Protein AF-A0A1S3IFL6-F1 (afdb_monomer)

Structure (mmCIF, N/CA/C/O backbone):
data_AF-A0A1S3IFL6-F1
#
_entry.id   AF-A0A1S3IFL6-F1
#
loop_
_atom_site.group_PDB
_atom_site.id
_atom_site.type_symbol
_atom_site.label_atom_id
_atom_site.label_alt_id
_atom_site.label_comp_id
_atom_site.label_asym_id
_atom_site.label_entity_id
_atom_site.label_seq_id
_atom_site.pdbx_PDB_ins_code
_atom_site.Cartn_x
_atom_site.Cartn_y
_atom_site.Cartn_z
_atom_site.occupancy
_atom_site.B_iso_or_equiv
_atom_site.auth_seq_id
_atom_site.auth_comp_id
_atom_site.auth_asym_id
_atom_site.auth_atom_id
_atom_site.pdbx_PDB_model_num
ATOM 1 N N . MET A 1 1 ? 32.161 5.482 -19.995 1.00 45.59 1 MET A N 1
ATOM 2 C CA . MET A 1 1 ? 30.765 5.058 -20.233 1.00 45.59 1 MET A CA 1
ATOM 3 C C . MET A 1 1 ? 30.842 3.622 -20.711 1.00 45.59 1 MET A C 1
ATOM 5 O O . MET A 1 1 ? 31.535 3.389 -21.694 1.00 45.59 1 MET A O 1
ATOM 9 N N . ALA A 1 2 ? 30.290 2.668 -19.962 1.00 47.28 2 ALA A N 1
ATOM 10 C CA . ALA A 1 2 ? 30.341 1.258 -20.344 1.00 47.28 2 ALA A CA 1
ATOM 11 C C . ALA A 1 2 ? 29.530 1.059 -21.634 1.00 47.28 2 ALA A C 1
ATOM 13 O O . ALA A 1 2 ? 28.379 1.483 -21.706 1.00 47.28 2 ALA A O 1
ATOM 14 N N . GLY A 1 3 ? 30.154 0.503 -22.671 1.00 61.81 3 GLY A N 1
ATOM 15 C CA . GLY A 1 3 ? 29.454 0.141 -23.901 1.00 61.81 3 GLY A CA 1
ATOM 16 C C . GLY A 1 3 ? 28.600 -1.104 -23.672 1.00 61.81 3 GLY A C 1
ATOM 17 O O . GLY A 1 3 ? 29.016 -2.007 -22.948 1.00 61.81 3 GLY A O 1
ATOM 18 N N . LEU A 1 4 ? 27.423 -1.156 -24.296 1.00 75.12 4 LEU A N 1
ATOM 19 C CA . LEU A 1 4 ? 26.568 -2.344 -24.286 1.00 75.12 4 LEU A CA 1
ATOM 20 C C . LEU A 1 4 ? 27.315 -3.534 -24.898 1.00 75.12 4 LEU A C 1
ATOM 22 O O . LEU A 1 4 ? 27.863 -3.430 -26.000 1.00 75.12 4 LEU A O 1
ATOM 26 N N . THR A 1 5 ? 27.325 -4.671 -24.206 1.00 80.69 5 THR A N 1
ATOM 27 C CA . THR A 1 5 ? 27.924 -5.903 -24.730 1.00 80.69 5 THR A CA 1
ATOM 28 C C . THR A 1 5 ? 26.996 -6.568 -25.744 1.00 80.69 5 THR A C 1
ATOM 30 O O . THR A 1 5 ? 25.782 -6.353 -25.757 1.00 80.69 5 THR A O 1
ATOM 33 N N . THR A 1 6 ? 27.552 -7.408 -26.616 1.00 79.06 6 THR A N 1
ATOM 34 C CA . THR A 1 6 ? 26.768 -8.093 -27.657 1.00 79.06 6 THR A CA 1
ATOM 35 C C . THR A 1 6 ? 25.664 -8.979 -27.087 1.00 79.06 6 THR A C 1
ATOM 37 O O . THR A 1 6 ? 24.635 -9.162 -27.733 1.00 79.06 6 THR A O 1
ATOM 40 N N . ASP A 1 7 ? 25.859 -9.513 -25.882 1.00 78.38 7 ASP A N 1
ATOM 41 C CA . ASP A 1 7 ? 24.886 -10.386 -25.224 1.00 78.38 7 ASP A CA 1
ATOM 42 C C . ASP A 1 7 ? 23.734 -9.580 -24.612 1.00 78.38 7 ASP A C 1
ATOM 44 O O . ASP A 1 7 ? 22.576 -9.983 -24.719 1.00 78.38 7 ASP A O 1
ATOM 48 N N . GLN A 1 8 ? 24.025 -8.385 -24.087 1.00 81.12 8 GLN A N 1
ATOM 49 C CA . GLN A 1 8 ? 23.010 -7.444 -23.605 1.00 81.12 8 GLN A CA 1
ATOM 50 C C . GLN A 1 8 ? 22.096 -6.971 -24.741 1.00 81.12 8 GLN A C 1
ATOM 52 O O . GLN A 1 8 ? 20.874 -6.998 -24.613 1.00 81.12 8 GLN A O 1
ATOM 57 N N . VAL A 1 9 ? 22.668 -6.614 -25.897 1.00 79.38 9 VAL A N 1
ATOM 58 C CA . VAL A 1 9 ? 21.889 -6.179 -27.071 1.00 79.38 9 VAL A CA 1
ATOM 59 C C . VAL A 1 9 ? 20.980 -7.299 -27.595 1.00 79.38 9 VAL A C 1
ATOM 61 O O . VAL A 1 9 ? 19.837 -7.042 -27.972 1.00 79.38 9 VAL A O 1
ATOM 64 N N . LYS A 1 10 ? 21.438 -8.557 -27.563 1.00 80.75 10 LYS A N 1
ATOM 65 C CA . LYS A 1 10 ? 20.611 -9.721 -27.927 1.00 80.75 10 LYS A CA 1
ATOM 66 C C . LYS A 1 10 ? 19.483 -9.980 -26.928 1.00 80.75 10 LYS A C 1
ATOM 68 O O . LYS A 1 10 ? 18.379 -10.334 -27.346 1.00 80.75 10 LYS A O 1
ATOM 73 N N . ALA A 1 11 ? 19.737 -9.798 -25.633 1.00 78.88 11 ALA A N 1
ATOM 74 C CA . ALA A 1 11 ? 18.713 -9.921 -24.597 1.00 78.88 11 ALA A CA 1
ATOM 75 C C . ALA A 1 11 ? 17.610 -8.861 -24.775 1.00 78.88 11 ALA A C 1
ATOM 77 O O . ALA A 1 11 ? 16.423 -9.190 -24.745 1.00 78.88 11 ALA A O 1
ATOM 78 N N . ILE A 1 12 ? 17.993 -7.616 -25.077 1.00 80.81 12 ILE A N 1
ATOM 79 C CA . ILE A 1 12 ? 17.059 -6.522 -25.389 1.00 80.81 12 ILE A CA 1
ATOM 80 C C . ILE A 1 12 ? 16.234 -6.854 -26.640 1.00 80.81 12 ILE A C 1
ATOM 82 O O . ILE A 1 12 ? 15.011 -6.731 -26.618 1.00 80.81 12 ILE A O 1
ATOM 86 N N . ALA A 1 13 ? 16.878 -7.344 -27.705 1.00 78.94 13 ALA A N 1
ATOM 87 C CA . ALA A 1 13 ? 16.209 -7.723 -28.951 1.00 78.94 13 ALA A CA 1
ATOM 88 C C . ALA A 1 13 ? 15.200 -8.875 -28.785 1.00 78.94 13 ALA A C 1
ATOM 90 O O . ALA A 1 13 ? 14.193 -8.936 -29.486 1.00 78.94 13 ALA A O 1
ATOM 91 N N . SER A 1 14 ? 15.470 -9.791 -27.851 1.00 79.69 14 SER A N 1
ATOM 92 C CA . SER A 1 14 ? 14.625 -10.962 -27.578 1.00 79.69 14 SER A CA 1
ATOM 93 C C . SER A 1 14 ? 13.453 -10.653 -26.638 1.00 79.69 14 SER A C 1
ATOM 95 O O . SER A 1 14 ? 12.534 -11.464 -26.498 1.00 79.69 14 SER A O 1
ATOM 97 N N . THR A 1 15 ? 13.471 -9.492 -25.981 1.00 81.19 15 THR A N 1
ATOM 98 C CA . THR A 1 15 ? 12.448 -9.097 -25.011 1.00 81.19 15 THR A CA 1
ATOM 99 C C . THR A 1 15 ? 11.184 -8.636 -25.735 1.00 81.19 15 THR A C 1
ATOM 101 O O . THR A 1 15 ? 11.199 -7.692 -26.522 1.00 81.19 15 THR A O 1
ATOM 104 N N . LYS A 1 16 ? 10.049 -9.290 -25.460 1.00 71.44 16 LYS A N 1
ATOM 105 C CA . LYS A 1 16 ? 8.757 -8.918 -26.051 1.00 71.44 16 LYS A CA 1
ATOM 106 C C . LYS A 1 16 ? 8.171 -7.705 -25.329 1.00 71.44 16 LYS A C 1
ATOM 108 O O . LYS A 1 16 ? 7.714 -7.813 -24.197 1.00 71.44 16 LYS A O 1
ATOM 113 N N . GLY A 1 17 ? 8.118 -6.577 -26.033 1.00 73.19 17 GLY A N 1
ATOM 114 C CA . GLY A 1 17 ? 7.402 -5.373 -25.611 1.00 73.19 17 GLY A CA 1
ATOM 115 C C . GLY A 1 17 ? 8.319 -4.223 -25.195 1.00 73.19 17 GLY A C 1
ATOM 116 O O . GLY A 1 17 ? 9.255 -4.394 -24.417 1.00 73.19 17 GLY A O 1
ATOM 117 N N . ARG A 1 18 ? 7.994 -3.017 -25.683 1.00 78.62 18 ARG A N 1
ATOM 118 C CA . ARG A 1 18 ? 8.795 -1.794 -25.495 1.00 78.62 18 ARG A CA 1
ATOM 119 C C . ARG A 1 18 ? 9.020 -1.444 -24.019 1.00 78.62 18 ARG A C 1
ATOM 121 O O . ARG A 1 18 ? 10.120 -1.061 -23.654 1.00 78.62 18 ARG A O 1
ATOM 128 N N . ARG A 1 19 ? 8.013 -1.613 -23.151 1.00 78.06 19 ARG A N 1
ATOM 129 C CA . ARG A 1 19 ? 8.146 -1.310 -21.710 1.00 78.06 19 ARG A 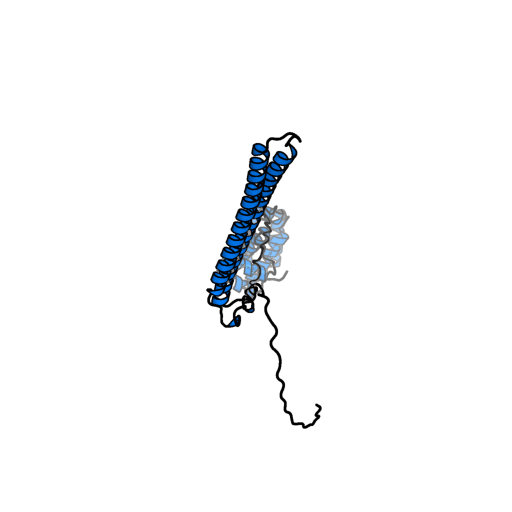CA 1
ATOM 130 C C . ARG A 1 19 ? 9.124 -2.243 -20.999 1.00 78.06 19 ARG A C 1
ATOM 132 O O . ARG A 1 19 ? 9.992 -1.770 -20.280 1.00 78.06 19 ARG A O 1
ATOM 139 N N . SER A 1 20 ? 9.025 -3.546 -21.242 1.00 77.50 20 SER A N 1
ATOM 140 C CA . SER A 1 20 ? 9.938 -4.530 -20.653 1.00 77.50 20 SER A CA 1
ATOM 141 C C . SER A 1 20 ? 11.363 -4.366 -21.184 1.00 77.50 20 SER A C 1
ATOM 143 O O . SER A 1 20 ? 12.315 -4.470 -20.419 1.00 77.50 20 SER A O 1
ATOM 145 N N . ALA A 1 21 ? 11.514 -4.020 -22.467 1.00 79.94 21 ALA A N 1
ATOM 146 C CA . ALA A 1 21 ? 12.818 -3.737 -23.056 1.00 79.94 21 ALA A CA 1
ATOM 147 C C . ALA A 1 21 ? 13.501 -2.502 -22.440 1.00 79.94 21 ALA A C 1
ATOM 149 O O . ALA A 1 21 ? 14.721 -2.507 -22.306 1.00 79.94 21 ALA A O 1
ATOM 150 N N . ARG A 1 22 ? 12.744 -1.479 -22.004 1.00 80.69 22 ARG A N 1
ATOM 151 C CA . ARG A 1 22 ? 13.302 -0.325 -21.268 1.00 80.69 22 ARG A CA 1
ATOM 152 C C . ARG A 1 22 ? 13.925 -0.734 -19.939 1.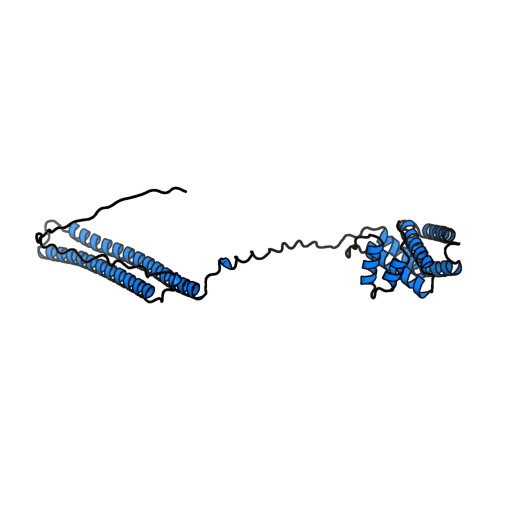00 80.69 22 ARG A C 1
ATOM 154 O O . ARG A 1 22 ? 15.007 -0.251 -19.636 1.00 80.69 22 ARG A O 1
ATOM 161 N N . GLY A 1 23 ? 13.267 -1.614 -19.179 1.00 78.69 23 GLY A N 1
ATOM 162 C CA . GLY A 1 23 ? 13.799 -2.124 -17.910 1.00 78.69 23 GLY A CA 1
ATOM 163 C C . GLY A 1 23 ? 15.123 -2.856 -18.113 1.00 78.69 23 GLY A C 1
ATOM 164 O O . GLY A 1 23 ? 16.128 -2.488 -17.521 1.00 78.69 23 GLY A O 1
ATOM 165 N N . VAL A 1 24 ? 15.160 -3.785 -19.074 1.00 80.69 24 VAL A N 1
ATOM 166 C CA . VAL A 1 24 ? 16.390 -4.514 -19.428 1.00 80.69 24 VAL A CA 1
ATOM 167 C C . VAL A 1 24 ? 17.494 -3.563 -19.909 1.00 80.69 24 VAL A C 1
ATOM 169 O O . VAL A 1 24 ? 18.662 -3.747 -19.571 1.00 80.69 24 VAL A O 1
ATOM 172 N N . LEU A 1 25 ? 17.150 -2.532 -20.687 1.00 81.75 25 LEU A N 1
ATOM 173 C CA . LEU A 1 25 ? 18.112 -1.545 -21.183 1.00 81.75 25 LEU A CA 1
ATOM 174 C C . LEU A 1 25 ? 18.644 -0.639 -20.059 1.00 81.75 25 LEU A C 1
ATOM 176 O O . LEU A 1 25 ? 19.835 -0.333 -20.051 1.00 81.75 25 LEU A O 1
ATOM 180 N N . ALA A 1 26 ? 17.799 -0.264 -19.096 1.00 82.56 26 ALA A N 1
ATOM 181 C CA . ALA A 1 26 ? 18.197 0.479 -17.903 1.00 82.56 26 ALA A CA 1
ATOM 182 C C . ALA A 1 26 ? 19.138 -0.348 -17.012 1.00 82.56 26 ALA A C 1
ATOM 184 O O . ALA A 1 26 ? 20.201 0.147 -16.637 1.00 82.56 26 ALA A O 1
ATOM 185 N N . ASP A 1 27 ? 18.829 -1.629 -16.790 1.00 81.75 27 ASP A N 1
ATOM 186 C CA . ASP A 1 27 ? 19.685 -2.554 -16.037 1.00 81.75 27 ASP A CA 1
ATOM 187 C C . ASP A 1 27 ? 21.062 -2.712 -16.704 1.00 81.75 27 ASP A C 1
ATOM 189 O O . ASP A 1 27 ? 22.103 -2.649 -16.046 1.00 81.75 27 ASP A O 1
ATOM 193 N N . CYS A 1 28 ? 21.090 -2.843 -18.036 1.00 78.69 28 CYS A N 1
ATOM 194 C CA . CYS A 1 28 ? 22.335 -2.960 -18.801 1.00 78.69 28 CYS A CA 1
ATOM 195 C C . CYS A 1 28 ? 23.202 -1.693 -18.743 1.00 78.69 28 CYS A C 1
ATOM 197 O O . CYS A 1 28 ? 24.427 -1.791 -18.812 1.00 78.69 28 CYS A O 1
ATOM 199 N N . LEU A 1 29 ? 22.581 -0.517 -18.620 1.00 77.56 29 LEU A N 1
ATOM 200 C CA . LEU A 1 29 ? 23.262 0.775 -18.496 1.00 77.56 29 LEU A CA 1
ATOM 201 C C . LEU A 1 29 ? 23.543 1.172 -17.036 1.00 77.56 29 LEU A C 1
ATOM 203 O O . LEU A 1 29 ? 24.154 2.217 -16.807 1.00 77.56 29 LEU A O 1
ATOM 207 N N . SER A 1 30 ? 23.136 0.342 -16.065 1.00 77.00 30 SER A N 1
ATOM 208 C CA . SER A 1 30 ? 23.195 0.639 -14.625 1.00 77.00 30 SER A CA 1
ATOM 209 C C . SER A 1 30 ? 22.466 1.938 -14.261 1.00 77.00 30 SER A C 1
ATOM 211 O O . SER A 1 30 ? 22.959 2.751 -13.481 1.00 77.00 30 SER A O 1
ATOM 213 N N . TRP A 1 31 ? 21.309 2.164 -14.880 1.00 78.94 31 TRP A N 1
ATOM 214 C CA . TRP A 1 31 ? 20.450 3.313 -14.625 1.00 78.94 31 TRP A CA 1
ATOM 215 C C . TRP A 1 31 ? 19.290 2.904 -13.717 1.00 78.94 31 TRP A C 1
ATOM 217 O O . TRP A 1 31 ? 18.595 1.936 -14.006 1.00 78.94 31 TRP A O 1
ATOM 227 N N . GLU A 1 32 ? 19.040 3.667 -12.653 1.00 72.44 32 GLU A N 1
ATOM 228 C CA . GLU A 1 32 ? 17.835 3.495 -11.835 1.00 72.44 32 GLU A CA 1
ATOM 229 C C . GLU A 1 32 ? 16.623 3.953 -12.646 1.00 72.44 32 GLU A C 1
ATOM 231 O O . GLU A 1 32 ? 16.502 5.138 -12.960 1.00 72.44 32 GLU A O 1
ATOM 236 N N . LEU A 1 33 ? 15.759 3.019 -13.053 1.00 72.44 33 LEU A N 1
ATOM 237 C CA . LEU A 1 33 ? 14.582 3.342 -13.852 1.00 72.44 33 LEU A CA 1
ATOM 238 C C . LEU A 1 33 ? 13.568 4.105 -12.997 1.00 72.44 33 LEU A C 1
ATOM 240 O O . LEU A 1 33 ? 12.844 3.515 -12.199 1.00 72.44 33 LEU A O 1
ATOM 244 N N . ASN A 1 34 ? 13.477 5.411 -13.221 1.00 71.06 34 ASN A N 1
ATOM 245 C CA . ASN A 1 34 ? 12.419 6.231 -12.657 1.00 71.06 34 ASN A CA 1
ATOM 246 C C . ASN A 1 34 ? 11.317 6.392 -13.707 1.00 71.06 34 ASN A C 1
ATOM 248 O O . ASN A 1 34 ? 11.499 7.111 -14.688 1.00 71.06 34 ASN A O 1
ATOM 252 N N . GLU A 1 35 ? 10.160 5.750 -13.509 1.00 70.25 35 GLU A N 1
ATOM 253 C CA . GLU A 1 35 ? 9.014 5.916 -14.424 1.00 70.25 35 GLU A CA 1
ATOM 254 C C . GLU A 1 35 ? 8.510 7.373 -14.484 1.00 70.25 35 GLU A C 1
ATOM 256 O O . GLU A 1 35 ? 7.909 7.794 -15.472 1.00 70.25 35 GLU A O 1
ATOM 261 N N . ASP A 1 36 ? 8.823 8.166 -13.460 1.00 68.19 36 ASP A N 1
ATOM 262 C CA . ASP A 1 36 ? 8.505 9.591 -13.394 1.00 68.19 36 ASP A CA 1
ATOM 263 C C . ASP A 1 36 ? 9.510 10.474 -14.155 1.00 68.19 36 ASP A C 1
ATOM 265 O O . ASP A 1 36 ? 9.212 11.631 -14.470 1.00 68.19 36 ASP A O 1
ATOM 269 N N . ASP A 1 37 ? 10.711 9.965 -14.460 1.00 78.94 37 ASP A N 1
ATOM 270 C CA . ASP A 1 37 ? 11.707 10.713 -15.223 1.00 78.94 37 ASP A CA 1
ATOM 271 C C . ASP A 1 37 ? 11.491 10.530 -16.728 1.00 78.94 37 ASP A C 1
ATOM 273 O O . ASP A 1 37 ? 12.078 9.688 -17.414 1.00 78.94 37 ASP A O 1
ATOM 277 N N . VAL A 1 38 ? 10.640 11.398 -17.269 1.00 79.75 38 VAL A N 1
ATOM 278 C CA . VAL A 1 38 ? 10.315 11.436 -18.697 1.00 79.75 38 VAL A CA 1
ATOM 279 C C . VAL A 1 38 ? 11.563 11.640 -19.568 1.00 79.75 38 VAL A C 1
ATOM 281 O O . VAL A 1 38 ? 11.595 11.133 -20.691 1.00 79.75 38 VAL A O 1
ATOM 284 N N . LYS A 1 39 ? 12.608 12.336 -19.084 1.00 83.81 39 LYS A N 1
ATOM 285 C CA . LYS A 1 39 ? 13.851 12.510 -19.856 1.00 83.81 39 LYS A CA 1
ATOM 286 C C . LYS A 1 39 ? 14.547 11.169 -20.027 1.00 83.81 39 LYS A C 1
ATOM 288 O O . LYS A 1 39 ? 14.914 10.811 -21.145 1.00 83.81 39 LYS A O 1
ATOM 293 N N . GLN A 1 40 ? 14.678 10.427 -18.933 1.00 83.69 40 GLN A N 1
ATOM 294 C CA . GLN A 1 40 ? 15.286 9.105 -18.925 1.00 83.69 40 GLN A CA 1
ATOM 295 C C . GLN A 1 40 ? 14.504 8.131 -19.815 1.00 83.69 40 GLN A C 1
ATOM 297 O O . GLN A 1 40 ? 15.100 7.441 -20.638 1.00 83.69 40 GLN A O 1
ATOM 302 N N . ILE A 1 41 ? 13.168 8.141 -19.744 1.00 85.88 41 ILE A N 1
ATOM 303 C CA . ILE A 1 41 ? 12.317 7.304 -20.604 1.00 85.88 41 ILE A CA 1
ATOM 304 C C . ILE A 1 41 ? 12.539 7.612 -22.088 1.00 85.88 41 ILE A C 1
ATOM 306 O O . ILE A 1 41 ? 12.692 6.687 -22.884 1.00 85.88 41 ILE A O 1
ATOM 310 N N . ILE A 1 42 ? 12.591 8.892 -22.468 1.00 88.00 42 ILE A N 1
ATOM 311 C CA . ILE A 1 42 ? 12.796 9.298 -23.866 1.00 88.00 42 ILE A CA 1
ATOM 312 C C . ILE A 1 42 ? 14.191 8.893 -24.363 1.00 88.00 42 ILE A C 1
ATOM 314 O O . ILE A 1 42 ? 14.326 8.479 -25.514 1.00 88.00 42 ILE A O 1
ATOM 318 N N . GLN A 1 43 ? 15.224 8.959 -23.515 1.00 87.88 43 GLN A N 1
ATOM 319 C CA . GLN A 1 43 ? 16.557 8.448 -23.865 1.00 87.88 43 GLN A CA 1
ATOM 320 C C . GLN A 1 43 ? 16.527 6.939 -24.098 1.00 87.88 43 GLN A C 1
ATOM 322 O O . GLN A 1 43 ? 17.036 6.471 -25.112 1.00 87.88 43 GLN A O 1
ATOM 327 N N . LEU A 1 44 ? 15.901 6.182 -23.194 1.00 88.25 44 LEU A N 1
ATOM 328 C CA . LEU A 1 44 ? 15.782 4.729 -23.320 1.00 88.25 44 LEU A CA 1
ATOM 329 C C . LEU A 1 44 ? 14.996 4.329 -24.579 1.00 88.25 44 LEU A C 1
ATOM 331 O O . LEU A 1 44 ? 15.396 3.392 -25.266 1.00 88.25 44 LEU A O 1
ATOM 335 N N . ASP A 1 45 ? 13.927 5.056 -24.917 1.00 88.62 45 ASP A N 1
ATOM 336 C CA . ASP A 1 45 ? 13.157 4.844 -26.150 1.00 88.62 45 ASP A CA 1
ATOM 337 C C . ASP A 1 45 ? 13.986 5.113 -27.403 1.00 88.62 45 ASP A C 1
ATOM 339 O O . ASP A 1 45 ? 14.008 4.291 -28.317 1.00 88.62 45 ASP A O 1
ATOM 343 N N . TYR A 1 46 ? 14.718 6.226 -27.426 1.00 89.38 46 TYR A N 1
ATOM 344 C CA . TYR A 1 46 ? 15.603 6.562 -28.535 1.00 89.38 46 TYR A CA 1
ATOM 345 C C . TYR A 1 46 ? 16.679 5.485 -28.757 1.00 89.38 46 TYR A C 1
ATOM 347 O O . TYR A 1 46 ? 16.941 5.081 -29.895 1.00 89.38 46 TYR A O 1
ATOM 355 N N . LEU A 1 47 ? 17.281 4.977 -27.677 1.00 88.62 47 LEU A N 1
ATOM 356 C CA . LEU A 1 47 ? 18.278 3.907 -27.751 1.00 88.62 47 LEU A CA 1
ATOM 357 C C . LEU A 1 47 ? 17.659 2.580 -28.197 1.00 88.62 47 LEU A C 1
ATOM 359 O O . LEU A 1 47 ? 18.240 1.893 -29.035 1.00 88.62 47 LEU A O 1
ATOM 363 N N . TYR A 1 48 ? 16.474 2.237 -27.693 1.00 89.75 48 TYR A N 1
ATOM 364 C CA . TYR A 1 48 ? 15.744 1.045 -28.114 1.00 89.75 48 TYR A CA 1
ATOM 365 C C . TYR A 1 48 ? 15.395 1.087 -29.607 1.00 89.75 48 TYR A C 1
ATOM 367 O O . TYR A 1 48 ? 15.672 0.127 -30.325 1.00 89.75 48 TYR A O 1
ATOM 375 N N . ASP A 1 49 ? 14.849 2.203 -30.097 1.00 90.38 49 ASP A N 1
ATOM 376 C CA . ASP A 1 49 ? 14.499 2.355 -31.511 1.00 90.38 49 ASP A CA 1
ATOM 377 C C . ASP A 1 49 ? 15.766 2.320 -32.393 1.00 90.38 49 ASP A C 1
ATOM 379 O O . ASP A 1 49 ? 15.760 1.731 -33.471 1.00 90.38 49 ASP A O 1
ATOM 383 N N . THR A 1 50 ? 16.893 2.849 -31.903 1.00 89.88 50 THR A N 1
ATOM 384 C CA . THR A 1 50 ? 18.199 2.749 -32.580 1.00 89.88 50 THR A CA 1
ATOM 385 C C . THR A 1 50 ? 18.716 1.305 -32.656 1.00 89.88 50 THR A C 1
ATOM 387 O O . THR A 1 50 ? 19.235 0.890 -33.696 1.00 89.88 50 THR A O 1
ATOM 390 N N . ILE A 1 51 ? 18.557 0.515 -31.587 1.00 89.25 51 ILE A N 1
ATOM 391 C CA . ILE A 1 51 ? 18.894 -0.919 -31.573 1.00 89.25 51 ILE A CA 1
ATOM 392 C C . ILE A 1 51 ? 18.027 -1.672 -32.579 1.00 89.25 51 ILE A C 1
ATOM 394 O O . ILE A 1 51 ? 18.553 -2.422 -33.403 1.00 89.25 51 ILE A O 1
ATOM 398 N N . MET A 1 52 ? 16.711 -1.456 -32.533 1.00 89.44 52 MET A N 1
ATOM 399 C CA . MET A 1 52 ? 15.764 -2.135 -33.416 1.00 89.44 52 MET A CA 1
ATOM 400 C C . MET A 1 52 ? 16.017 -1.784 -34.879 1.00 89.44 52 MET A C 1
ATOM 402 O O . MET A 1 52 ? 16.110 -2.688 -35.706 1.00 89.44 52 MET A O 1
ATOM 406 N N . PHE A 1 53 ? 16.270 -0.511 -35.188 1.00 92.06 53 PHE A N 1
ATOM 407 C CA . PHE A 1 53 ? 16.662 -0.083 -36.528 1.00 92.06 53 PHE A CA 1
ATOM 408 C C . PHE A 1 53 ? 17.914 -0.817 -37.031 1.00 92.06 53 PHE A C 1
ATOM 410 O O . PHE A 1 53 ? 17.929 -1.339 -38.148 1.00 92.06 53 PHE A O 1
ATOM 417 N N . ALA A 1 54 ? 18.970 -0.890 -36.216 1.00 89.12 54 ALA A N 1
ATOM 418 C CA . ALA A 1 54 ? 20.213 -1.543 -36.616 1.00 89.12 54 ALA A CA 1
ATOM 419 C C . ALA A 1 54 ? 20.018 -3.053 -36.865 1.00 89.12 54 ALA A C 1
ATOM 421 O O . ALA A 1 54 ? 20.611 -3.610 -37.793 1.00 89.12 54 ALA A O 1
ATOM 422 N N . ILE A 1 55 ? 19.152 -3.707 -36.084 1.00 89.06 55 ILE A N 1
ATOM 423 C CA . ILE A 1 55 ? 18.789 -5.119 -36.269 1.00 89.06 55 ILE A CA 1
ATOM 424 C C . ILE A 1 55 ? 17.963 -5.308 -37.549 1.00 89.06 55 ILE A C 1
ATOM 426 O O . ILE A 1 55 ? 18.290 -6.175 -38.358 1.00 89.06 55 ILE A O 1
ATOM 430 N N . GLU A 1 56 ? 16.945 -4.477 -37.780 1.00 89.25 56 GLU A N 1
ATOM 431 C CA . GLU A 1 56 ? 16.082 -4.535 -38.970 1.00 89.25 56 GLU A CA 1
ATOM 432 C C . GLU A 1 56 ? 16.856 -4.310 -40.275 1.00 89.25 56 GLU A C 1
ATOM 434 O O . GLU A 1 56 ? 16.550 -4.915 -41.303 1.00 89.25 56 GLU A O 1
ATOM 439 N N . LYS A 1 57 ? 17.887 -3.459 -40.247 1.00 89.12 57 LYS A N 1
ATOM 440 C CA . LYS A 1 57 ? 18.773 -3.221 -41.396 1.00 89.12 57 LYS A CA 1
ATOM 441 C C . LYS A 1 57 ? 19.887 -4.263 -41.543 1.00 89.12 57 LYS A C 1
ATOM 443 O O . LYS A 1 57 ? 20.664 -4.173 -42.493 1.00 89.12 57 LYS A O 1
ATOM 448 N N . GLY A 1 58 ? 19.956 -5.253 -40.652 1.00 87.44 58 GLY A N 1
ATOM 449 C CA . GLY A 1 58 ? 20.877 -6.386 -40.747 1.00 87.44 58 GLY A CA 1
ATOM 450 C C . GLY A 1 58 ? 22.317 -6.066 -40.344 1.00 87.44 58 GLY A C 1
ATOM 451 O O . GLY A 1 58 ? 23.255 -6.615 -40.923 1.00 87.44 58 GLY A O 1
ATOM 452 N N . PHE A 1 59 ? 22.527 -5.159 -39.387 1.00 88.69 59 PHE A N 1
ATOM 453 C CA . PHE A 1 59 ? 23.873 -4.827 -38.920 1.00 88.69 59 PHE A CA 1
ATOM 454 C C . PHE A 1 59 ? 24.440 -5.987 -38.089 1.00 88.69 59 PHE A C 1
ATOM 456 O O . PHE A 1 59 ? 23.719 -6.673 -37.365 1.00 88.69 59 PHE A O 1
ATOM 463 N N . ALA A 1 60 ? 25.756 -6.206 -38.158 1.00 88.81 60 ALA A N 1
ATOM 464 C CA . ALA A 1 60 ? 26.408 -7.193 -37.299 1.00 88.81 60 ALA A CA 1
ATOM 465 C C . ALA A 1 60 ? 26.292 -6.776 -35.822 1.00 88.81 60 ALA A C 1
ATOM 467 O O . ALA A 1 60 ? 26.415 -5.594 -35.514 1.00 88.81 60 ALA A O 1
ATOM 468 N N . TRP A 1 61 ? 26.138 -7.727 -34.894 1.00 86.50 61 TRP A N 1
ATOM 469 C CA . TRP A 1 61 ? 25.951 -7.432 -33.461 1.00 86.50 61 TRP A CA 1
ATOM 470 C C . TRP A 1 61 ? 27.032 -6.515 -32.868 1.00 86.50 61 TRP A C 1
ATOM 472 O O . TRP A 1 61 ? 26.720 -5.625 -32.084 1.00 86.50 61 TRP A O 1
ATOM 482 N N . SER A 1 62 ? 28.290 -6.671 -33.292 1.00 86.25 62 SER A N 1
ATOM 483 C CA . SER A 1 62 ? 29.393 -5.784 -32.897 1.00 86.25 62 SER A CA 1
ATOM 484 C C . SER A 1 62 ? 29.213 -4.347 -33.398 1.00 86.25 62 SER A C 1
ATOM 486 O O . SER A 1 62 ? 29.554 -3.398 -32.698 1.00 86.25 62 SER A O 1
ATOM 488 N N . GLN A 1 63 ? 28.641 -4.172 -34.591 1.00 85.81 63 GLN A N 1
ATOM 489 C CA . GLN A 1 63 ? 28.320 -2.862 -35.153 1.00 85.81 63 GLN A CA 1
ATOM 490 C C . GLN A 1 63 ? 27.087 -2.247 -34.491 1.00 85.81 63 GLN A C 1
ATOM 492 O O . GLN A 1 63 ? 27.068 -1.035 -34.317 1.00 85.81 63 GLN A O 1
ATOM 497 N N . VAL A 1 64 ? 26.101 -3.047 -34.069 1.00 88.56 64 VAL A N 1
ATOM 498 C CA . VAL A 1 64 ? 24.945 -2.546 -33.304 1.00 88.56 64 VAL A CA 1
ATOM 499 C C . VAL A 1 64 ? 25.418 -1.886 -32.008 1.00 88.56 64 VAL A C 1
ATOM 501 O O . VAL A 1 64 ? 25.057 -0.743 -31.751 1.00 88.56 64 VAL A O 1
ATOM 504 N N . CYS A 1 65 ? 26.305 -2.533 -31.242 1.00 86.56 65 CYS A N 1
ATOM 505 C CA . CYS A 1 65 ? 26.894 -1.941 -30.034 1.00 86.56 65 CYS A CA 1
ATOM 506 C C . CYS A 1 65 ? 27.564 -0.584 -30.314 1.00 86.56 65 CYS A C 1
ATOM 508 O O . CYS A 1 65 ? 27.364 0.376 -29.571 1.00 86.56 65 CYS A O 1
ATOM 510 N N . LEU A 1 66 ? 28.319 -0.488 -31.416 1.00 87.56 66 LEU A N 1
ATOM 511 C CA . LEU A 1 66 ? 28.994 0.748 -31.822 1.00 87.56 66 LEU A CA 1
ATOM 512 C C . LEU A 1 66 ? 28.012 1.845 -32.248 1.00 87.56 66 LEU A C 1
ATOM 514 O O . LEU A 1 66 ? 28.236 3.008 -31.931 1.00 87.56 66 LEU A O 1
ATOM 518 N N . VAL A 1 67 ? 26.927 1.492 -32.942 1.00 88.81 67 VAL A N 1
ATOM 519 C CA . VAL A 1 67 ? 25.873 2.439 -33.335 1.00 88.81 67 VAL A CA 1
ATOM 520 C C . VAL A 1 67 ? 25.140 2.970 -32.109 1.00 88.81 67 VAL A C 1
ATOM 522 O O . VAL A 1 67 ? 24.889 4.169 -32.020 1.00 88.81 67 VAL A O 1
ATOM 525 N N . VAL A 1 68 ? 24.854 2.116 -31.126 1.00 88.69 68 VAL A N 1
ATOM 526 C CA . VAL A 1 68 ? 24.226 2.557 -29.877 1.00 88.69 68 VAL A CA 1
ATOM 527 C C . VAL A 1 68 ? 25.160 3.475 -29.098 1.00 88.69 68 VAL A C 1
ATOM 529 O O . VAL A 1 68 ? 24.739 4.548 -28.673 1.00 88.69 68 VAL A O 1
ATOM 532 N N . GLN A 1 69 ? 26.442 3.126 -28.983 1.00 88.44 69 GLN A N 1
ATOM 533 C CA . GLN A 1 69 ? 27.429 3.995 -28.346 1.00 88.44 69 GLN A CA 1
ATOM 534 C C . GLN A 1 69 ? 27.536 5.353 -29.058 1.00 88.44 69 GLN A C 1
ATOM 536 O O . GLN A 1 69 ? 27.483 6.397 -28.408 1.00 88.44 69 GLN A O 1
ATOM 541 N N . LEU A 1 70 ? 27.612 5.347 -30.391 1.00 89.69 70 LEU A N 1
ATOM 542 C CA . LEU A 1 70 ? 27.585 6.555 -31.212 1.00 89.69 70 LEU A CA 1
ATOM 543 C C . LEU A 1 70 ? 26.322 7.384 -30.935 1.00 89.69 70 LEU A C 1
ATOM 545 O O . LEU A 1 70 ? 26.412 8.595 -30.760 1.00 89.69 70 LEU A O 1
ATOM 549 N N . SER A 1 71 ? 25.155 6.746 -30.857 1.00 89.00 71 SER A N 1
ATOM 550 C CA . SER A 1 71 ? 23.880 7.419 -30.602 1.00 89.00 71 SER A CA 1
ATOM 551 C C . SER A 1 71 ? 23.815 8.063 -29.211 1.00 89.00 71 SER A C 1
ATOM 553 O O . SER A 1 71 ? 23.324 9.183 -29.090 1.00 89.00 71 SER A O 1
ATOM 555 N N . MET A 1 72 ? 24.379 7.415 -28.185 1.00 88.12 72 MET A N 1
ATOM 556 C CA . MET A 1 72 ? 24.487 7.964 -26.830 1.00 88.12 72 MET A CA 1
ATOM 557 C C . MET A 1 72 ? 25.431 9.168 -26.780 1.00 88.12 72 MET A C 1
ATOM 559 O O . MET A 1 72 ? 25.111 10.183 -26.163 1.00 88.12 72 MET A O 1
ATOM 563 N N . GLU A 1 73 ? 26.597 9.060 -27.424 1.00 89.00 73 GLU A N 1
ATOM 564 C CA . GLU A 1 73 ? 27.572 10.152 -27.504 1.00 89.00 73 GLU A CA 1
ATOM 565 C C . GLU A 1 73 ? 26.991 11.357 -28.246 1.00 89.00 73 GLU A C 1
ATOM 567 O O . GLU A 1 73 ? 27.099 12.480 -27.760 1.00 89.00 73 GLU A O 1
ATOM 572 N N . LEU A 1 74 ? 26.314 11.125 -29.376 1.00 88.25 74 LEU A N 1
ATOM 573 C CA . LEU A 1 74 ? 25.627 12.174 -30.127 1.00 88.25 74 LEU A CA 1
ATOM 574 C C . LEU A 1 74 ? 24.552 12.846 -29.282 1.00 88.25 74 LEU A C 1
ATOM 576 O O . LEU A 1 74 ? 24.503 14.072 -29.232 1.00 88.25 74 LEU A O 1
ATOM 580 N N . LEU A 1 75 ? 23.714 12.071 -28.593 1.00 86.94 75 LEU A N 1
ATOM 581 C CA . LEU A 1 75 ? 22.661 12.635 -27.759 1.00 86.94 75 LEU A CA 1
ATOM 582 C C . LEU A 1 75 ? 23.248 13.517 -26.657 1.00 86.94 75 LEU A C 1
ATOM 584 O O . LEU A 1 75 ? 22.774 14.624 -26.456 1.00 86.94 75 LEU A O 1
ATOM 588 N N . LYS A 1 76 ? 24.322 13.075 -25.997 1.00 87.19 76 LYS A N 1
ATOM 589 C CA . LYS A 1 76 ? 24.975 13.838 -24.927 1.00 87.19 76 LYS A CA 1
ATOM 590 C C . LYS A 1 76 ? 25.661 15.109 -25.431 1.00 87.19 76 LYS A C 1
ATOM 592 O O . LYS A 1 76 ? 25.555 16.148 -24.793 1.00 87.19 76 LYS A O 1
ATOM 597 N N . GLU A 1 77 ? 26.389 15.024 -26.540 1.00 87.12 77 GLU A N 1
ATOM 598 C CA . GLU A 1 77 ? 27.187 16.142 -27.060 1.00 87.12 77 GLU A CA 1
ATOM 599 C C . GLU A 1 77 ? 26.348 17.170 -27.825 1.00 87.12 77 GLU A C 1
ATOM 601 O O . GLU A 1 77 ? 26.768 18.314 -27.972 1.00 87.12 77 GLU A O 1
ATOM 606 N N . THR A 1 78 ? 25.164 16.787 -28.308 1.00 86.81 78 THR A N 1
ATOM 607 C CA . THR A 1 78 ? 24.265 17.712 -29.010 1.00 86.81 78 THR A CA 1
ATOM 608 C C . THR A 1 78 ? 23.354 18.502 -28.078 1.00 86.81 78 THR A C 1
ATOM 610 O O . THR A 1 78 ? 22.794 19.501 -28.522 1.00 86.81 78 THR A O 1
ATOM 613 N N . VAL A 1 79 ? 23.202 18.108 -26.810 1.00 84.69 79 VAL A N 1
ATOM 614 C CA . VAL A 1 79 ? 22.423 18.868 -25.816 1.00 84.69 79 VAL A CA 1
ATOM 615 C C . VAL A 1 79 ? 23.025 20.262 -25.632 1.00 84.69 79 VAL A C 1
ATOM 617 O O . VAL A 1 79 ? 24.242 20.419 -25.551 1.00 84.69 79 VAL A O 1
ATOM 620 N N . ASP A 1 80 ? 22.161 21.276 -25.610 1.00 85.12 80 ASP A N 1
ATOM 621 C CA . ASP A 1 80 ? 22.500 22.701 -25.486 1.00 85.12 80 ASP A CA 1
ATOM 622 C C . ASP A 1 80 ? 23.316 23.283 -26.649 1.00 85.12 80 ASP A C 1
ATOM 624 O O . ASP A 1 80 ? 23.786 24.420 -26.582 1.00 85.12 80 ASP A O 1
ATOM 628 N N . GLN A 1 81 ? 23.451 22.544 -27.754 1.00 87.00 81 GLN A N 1
ATOM 629 C CA . GLN A 1 81 ? 24.125 23.023 -28.956 1.00 87.00 81 GLN A CA 1
ATOM 630 C C . GLN A 1 81 ? 23.122 23.525 -30.005 1.00 87.00 81 GLN A C 1
ATOM 632 O O . GLN A 1 81 ? 22.058 22.928 -30.207 1.00 87.00 81 GLN A O 1
ATOM 637 N N . PRO A 1 82 ? 23.446 24.601 -30.745 1.00 88.50 82 PRO A N 1
ATOM 638 C CA . PRO A 1 82 ? 22.650 25.003 -31.894 1.00 88.50 82 PRO A CA 1
ATOM 639 C C . PRO A 1 82 ? 22.751 23.953 -33.010 1.00 88.50 82 PRO A C 1
ATOM 641 O O . PRO A 1 82 ? 23.734 23.219 -33.126 1.00 88.50 82 PRO A O 1
ATOM 644 N N . ILE A 1 83 ? 21.750 23.919 -33.892 1.00 88.31 83 ILE A N 1
ATOM 645 C CA . ILE A 1 83 ? 21.651 22.919 -34.970 1.00 88.31 83 ILE A CA 1
ATOM 646 C C . ILE A 1 83 ? 22.902 22.865 -35.869 1.00 88.31 83 ILE A C 1
ATOM 648 O O . ILE A 1 83 ? 23.292 21.795 -36.328 1.00 88.31 83 ILE A O 1
ATOM 652 N N . THR A 1 84 ? 23.567 24.002 -36.089 1.00 89.75 84 THR A N 1
ATOM 653 C CA . THR A 1 84 ? 24.797 24.097 -36.887 1.00 89.75 84 THR A CA 1
ATOM 654 C C . THR A 1 84 ? 25.972 23.368 -36.241 1.00 89.75 84 THR A C 1
ATOM 656 O O . THR A 1 84 ? 26.742 22.714 -36.942 1.00 89.75 84 THR A O 1
ATOM 659 N N . GLU A 1 85 ? 26.097 23.446 -34.915 1.00 89.50 85 GLU A N 1
ATOM 660 C CA . GLU A 1 85 ? 27.132 22.731 -34.165 1.00 89.50 85 GLU A CA 1
ATOM 661 C C . GLU A 1 85 ? 26.777 21.250 -34.024 1.00 89.50 85 GLU A C 1
ATOM 663 O O . GLU A 1 85 ? 27.644 20.401 -34.209 1.00 89.50 85 GLU A O 1
ATOM 668 N N . ALA A 1 86 ? 25.496 20.910 -33.853 1.00 89.06 86 ALA A N 1
ATOM 669 C CA . ALA A 1 86 ? 25.048 19.517 -33.850 1.00 89.06 86 ALA A CA 1
ATOM 670 C C . ALA A 1 86 ? 25.405 18.778 -35.157 1.00 89.06 86 ALA A C 1
ATOM 672 O O . ALA A 1 86 ? 25.871 17.639 -35.118 1.00 89.06 86 ALA A O 1
ATOM 673 N N . ILE A 1 87 ? 25.278 19.436 -36.318 1.00 89.88 87 ILE A N 1
ATOM 674 C CA . ILE A 1 87 ? 25.691 18.870 -37.616 1.00 89.88 87 ILE A CA 1
ATOM 675 C C . ILE A 1 87 ? 27.216 18.671 -37.684 1.00 89.88 87 ILE A C 1
ATOM 677 O O . ILE A 1 87 ? 27.687 17.667 -38.225 1.00 89.88 87 ILE A O 1
ATOM 681 N N . LYS A 1 88 ? 28.008 19.597 -37.126 1.00 90.50 88 LYS A N 1
ATOM 682 C CA . LYS A 1 88 ? 29.474 19.454 -37.063 1.00 90.50 88 LYS A CA 1
ATOM 683 C C . LYS A 1 88 ? 29.891 18.302 -36.150 1.00 90.50 88 LYS A C 1
ATOM 685 O O . LYS A 1 88 ? 30.765 17.525 -36.534 1.00 90.50 88 LYS A O 1
ATOM 690 N N . ILE A 1 89 ? 29.249 18.166 -34.990 1.00 89.50 89 ILE A N 1
ATOM 691 C CA . ILE A 1 89 ? 29.464 17.064 -34.044 1.00 89.50 89 ILE A CA 1
ATOM 692 C C . ILE A 1 89 ? 29.119 15.734 -34.715 1.00 89.50 89 ILE A C 1
ATOM 694 O O . ILE A 1 89 ? 29.941 14.819 -34.702 1.00 89.50 89 ILE A O 1
ATOM 698 N N . LEU A 1 90 ? 27.974 15.656 -35.401 1.00 89.12 90 LEU A N 1
ATOM 69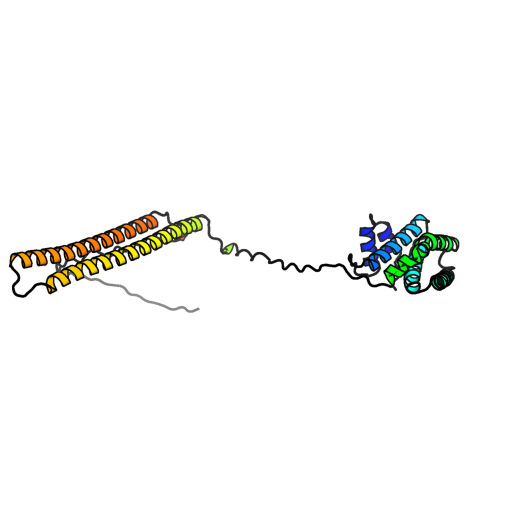9 C CA . LEU A 1 90 ? 27.588 14.478 -36.176 1.00 89.12 90 LEU A CA 1
ATOM 700 C C . LEU A 1 90 ? 28.655 14.110 -37.209 1.00 89.12 90 LEU A C 1
ATOM 702 O O . LEU A 1 90 ? 29.115 12.972 -37.236 1.00 89.12 90 LEU A O 1
ATOM 706 N N . LYS A 1 91 ? 29.112 15.078 -38.012 1.00 88.75 91 LYS A N 1
ATOM 707 C CA . LYS A 1 91 ? 30.167 14.852 -39.010 1.00 88.75 91 LYS A CA 1
ATOM 708 C C . LYS A 1 91 ? 31.464 14.353 -38.365 1.00 88.75 91 LYS A C 1
ATOM 710 O O . LYS A 1 91 ? 32.054 13.395 -38.855 1.00 88.75 91 LYS A O 1
ATOM 715 N N . SER A 1 92 ? 31.889 14.973 -37.265 1.00 90.38 92 SER A N 1
ATOM 716 C CA . SER A 1 92 ? 33.090 14.582 -36.517 1.00 90.38 92 SER A CA 1
ATOM 717 C C . SER A 1 92 ? 32.993 13.142 -36.000 1.00 90.38 92 SER A C 1
ATOM 719 O O . SER A 1 92 ? 33.899 12.333 -36.213 1.00 90.38 92 SER A O 1
ATOM 721 N N . LYS A 1 93 ? 31.854 12.779 -35.402 1.00 88.62 93 LYS A N 1
ATOM 722 C CA . LYS A 1 93 ? 31.602 11.431 -34.885 1.00 88.62 93 LYS A CA 1
ATOM 723 C C . LYS A 1 93 ? 31.496 10.397 -36.000 1.00 88.62 93 LYS A C 1
ATOM 725 O O . LYS A 1 93 ? 32.147 9.361 -35.916 1.00 88.62 93 LYS A O 1
ATOM 730 N N . CYS A 1 94 ? 30.786 10.683 -37.087 1.00 86.06 94 CYS A N 1
ATOM 731 C CA . CYS A 1 94 ? 30.750 9.800 -38.253 1.00 86.06 94 CYS A CA 1
ATOM 732 C C . CYS A 1 94 ? 32.158 9.546 -38.815 1.00 86.06 94 CYS A C 1
ATOM 734 O O . CYS A 1 94 ? 32.474 8.403 -39.130 1.00 86.06 94 CYS A O 1
ATOM 736 N N . CYS A 1 95 ? 33.033 10.560 -38.863 1.00 85.44 95 CYS A N 1
ATOM 737 C CA . CYS A 1 95 ? 34.438 10.387 -39.246 1.00 85.44 95 CYS A CA 1
ATOM 738 C C . CYS A 1 95 ? 35.232 9.535 -38.242 1.00 85.44 95 CYS A C 1
ATOM 740 O O . CYS A 1 95 ? 36.052 8.725 -38.659 1.00 85.44 95 CYS A O 1
ATOM 742 N N . HIS A 1 96 ? 34.989 9.681 -36.936 1.00 86.62 96 HIS A N 1
ATOM 743 C CA . HIS A 1 96 ? 35.675 8.904 -35.894 1.00 86.62 96 HIS A CA 1
ATOM 744 C C . HIS A 1 96 ? 35.305 7.411 -35.911 1.00 86.62 96 HIS A C 1
ATOM 746 O O . HIS A 1 96 ? 36.139 6.548 -35.631 1.00 86.62 96 HIS A O 1
ATOM 752 N N . TYR A 1 97 ? 34.051 7.101 -36.238 1.00 84.00 97 TYR A N 1
ATOM 753 C CA . TYR A 1 97 ? 33.563 5.726 -36.362 1.00 84.00 97 TYR A CA 1
ATOM 754 C C . TYR A 1 97 ? 33.747 5.149 -37.775 1.00 84.00 97 TYR A C 1
ATOM 756 O O . TYR A 1 97 ? 33.542 3.946 -37.981 1.00 84.00 97 TYR A O 1
ATOM 764 N N . ASN A 1 98 ? 34.192 5.974 -38.729 1.00 76.00 98 ASN A N 1
ATOM 765 C CA . ASN A 1 98 ? 34.545 5.549 -40.077 1.00 76.00 98 ASN A CA 1
ATOM 766 C C . ASN A 1 98 ? 35.718 4.558 -40.015 1.00 76.00 98 ASN A C 1
ATOM 768 O O . ASN A 1 98 ? 36.785 4.873 -39.493 1.00 76.00 98 ASN A O 1
ATOM 772 N N . GLY A 1 99 ? 35.498 3.333 -40.495 1.00 76.50 99 GLY A N 1
ATOM 773 C CA . GLY A 1 99 ? 36.452 2.219 -40.399 1.00 76.50 99 GLY A CA 1
ATOM 774 C C . GLY A 1 99 ? 36.142 1.198 -39.296 1.00 76.50 99 GLY A C 1
ATOM 775 O O . GLY A 1 99 ? 36.547 0.047 -39.422 1.00 76.50 99 GLY A O 1
ATOM 776 N N . LYS A 1 100 ? 35.367 1.563 -38.261 1.00 82.25 100 LYS A N 1
ATOM 777 C CA . LYS A 1 100 ? 34.830 0.609 -37.262 1.00 82.25 100 LYS A CA 1
ATOM 778 C C . LYS A 1 100 ? 33.442 0.099 -37.652 1.00 82.25 100 LYS A C 1
ATOM 780 O O . LYS A 1 100 ? 33.097 -1.055 -37.408 1.00 82.25 100 LYS A O 1
ATOM 785 N N . ILE A 1 101 ? 32.652 0.967 -38.278 1.00 83.12 101 ILE A N 1
ATOM 786 C CA . ILE A 1 101 ? 31.351 0.647 -38.863 1.00 83.12 101 ILE A CA 1
ATOM 787 C C . ILE A 1 101 ? 31.508 0.705 -40.387 1.00 83.12 101 ILE A C 1
ATOM 789 O O . ILE A 1 101 ? 32.224 1.558 -40.914 1.00 83.12 101 ILE A O 1
ATOM 793 N N . SER A 1 102 ? 30.865 -0.220 -41.106 1.00 85.81 102 SER A N 1
ATOM 794 C CA . SER A 1 102 ? 30.878 -0.218 -42.575 1.00 85.81 102 SER A CA 1
ATOM 795 C C . SER A 1 102 ? 30.338 1.109 -43.120 1.00 85.81 102 SER A C 1
ATOM 797 O O . SER A 1 102 ? 29.320 1.596 -42.631 1.00 85.81 102 SER A O 1
ATOM 799 N N . GLY A 1 103 ? 30.970 1.676 -44.154 1.00 84.56 103 GLY A N 1
ATOM 800 C CA . GLY A 1 103 ? 30.578 2.976 -44.720 1.00 84.56 103 GLY A CA 1
ATOM 801 C C . GLY A 1 103 ? 29.110 3.034 -45.161 1.00 84.56 103 GLY A C 1
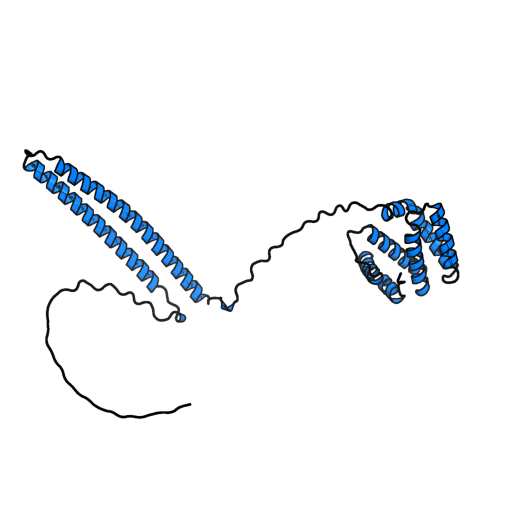ATOM 802 O O . GLY A 1 103 ? 28.434 4.032 -44.926 1.00 84.56 103 GLY A O 1
ATOM 803 N N . ARG A 1 104 ? 28.576 1.922 -45.687 1.00 87.62 104 ARG A N 1
ATOM 804 C CA . ARG A 1 104 ? 27.145 1.773 -46.008 1.00 87.62 104 ARG A CA 1
ATOM 805 C C . ARG A 1 104 ? 26.255 1.866 -44.764 1.00 87.62 104 ARG A C 1
ATOM 807 O O . ARG A 1 104 ? 25.206 2.496 -44.801 1.00 87.62 104 ARG A O 1
ATOM 814 N N . ASN A 1 105 ? 26.670 1.240 -43.666 1.00 87.19 105 ASN A N 1
ATOM 815 C CA . ASN A 1 105 ? 25.901 1.198 -42.421 1.00 87.19 105 ASN A CA 1
ATOM 816 C C . ASN A 1 105 ? 25.937 2.551 -41.700 1.00 87.19 105 ASN A C 1
ATOM 818 O O . ASN A 1 105 ? 24.936 2.951 -41.115 1.00 87.19 105 ASN A O 1
ATOM 822 N N . ILE A 1 106 ? 27.053 3.285 -41.805 1.00 88.44 106 ILE A N 1
ATOM 823 C CA . ILE A 1 106 ? 27.142 4.673 -41.333 1.00 88.44 106 ILE A CA 1
ATOM 824 C C . ILE A 1 106 ? 26.157 5.552 -42.103 1.00 88.44 106 ILE A C 1
ATOM 826 O O . ILE A 1 106 ? 25.394 6.259 -41.464 1.00 88.44 106 ILE A O 1
ATOM 830 N N . GLN A 1 107 ? 26.123 5.471 -43.439 1.00 89.56 107 GLN A N 1
ATOM 831 C CA . GLN A 1 107 ? 25.173 6.243 -44.255 1.00 89.56 107 GLN A CA 1
ATOM 832 C C . GLN A 1 107 ? 23.719 5.951 -43.868 1.00 89.56 107 GLN A C 1
ATOM 834 O O . GLN A 1 107 ? 22.976 6.877 -43.564 1.00 89.56 107 GLN A O 1
ATOM 839 N N . LEU A 1 108 ? 23.345 4.669 -43.769 1.00 91.06 108 LEU A N 1
ATOM 840 C CA . LEU A 1 108 ? 21.997 4.266 -43.353 1.00 91.06 108 LEU A CA 1
ATOM 841 C C . LEU A 1 108 ? 21.623 4.798 -41.963 1.00 91.06 108 LEU A C 1
ATOM 843 O O . LEU A 1 108 ? 20.493 5.232 -41.753 1.00 91.06 108 LEU A O 1
ATOM 847 N N . TYR A 1 109 ? 22.559 4.762 -41.012 1.00 90.50 109 TYR A N 1
ATOM 848 C CA . TYR A 1 109 ? 22.334 5.323 -39.682 1.00 90.50 109 TYR A CA 1
ATOM 849 C C . TYR A 1 109 ? 22.245 6.853 -39.711 1.00 90.50 109 TYR A C 1
ATOM 851 O O . TYR A 1 109 ? 21.416 7.424 -39.011 1.00 90.50 109 TYR A O 1
ATOM 859 N N . THR A 1 110 ? 23.068 7.524 -40.517 1.00 90.00 110 THR A N 1
ATOM 860 C CA . THR A 1 110 ? 23.018 8.978 -40.681 1.00 90.00 110 THR A CA 1
ATOM 861 C C . THR A 1 110 ? 21.662 9.413 -41.228 1.00 90.00 110 THR A C 1
ATOM 863 O O . THR A 1 110 ? 21.049 10.294 -40.632 1.00 90.00 110 THR A O 1
ATOM 866 N N . ASP A 1 111 ? 21.152 8.761 -42.273 1.00 92.44 111 ASP A N 1
ATOM 867 C CA . ASP A 1 111 ? 19.824 9.049 -42.828 1.00 92.44 111 ASP A CA 1
ATOM 868 C C . ASP A 1 111 ? 18.729 8.846 -41.770 1.00 92.44 111 ASP A C 1
ATOM 870 O O . ASP A 1 111 ? 17.919 9.739 -41.522 1.00 92.44 111 ASP A O 1
ATOM 874 N N . TYR A 1 112 ? 18.776 7.720 -41.047 1.00 91.88 112 TYR A N 1
ATOM 875 C CA . TYR A 1 112 ? 17.860 7.444 -39.939 1.00 91.88 112 TYR A CA 1
ATOM 876 C C . TYR A 1 112 ? 17.920 8.509 -38.836 1.00 91.88 112 TYR A C 1
ATOM 878 O O . TYR A 1 112 ? 16.884 8.967 -38.352 1.00 91.88 112 TYR A O 1
ATOM 886 N N . PHE A 1 113 ? 19.120 8.939 -38.446 1.00 89.94 113 PHE A N 1
ATOM 887 C CA . PHE A 1 113 ? 19.323 9.985 -37.447 1.00 89.94 113 PHE A CA 1
ATOM 888 C C . PHE A 1 113 ? 18.760 11.333 -37.916 1.00 89.94 113 PHE A C 1
ATOM 890 O O . PHE A 1 113 ? 18.183 12.077 -37.117 1.00 89.94 113 PHE A O 1
ATOM 897 N N . PHE A 1 114 ? 18.877 11.646 -39.209 1.00 90.25 114 PHE A N 1
ATOM 898 C CA . PHE A 1 114 ? 18.279 12.852 -39.771 1.00 90.25 114 PHE A CA 1
ATOM 899 C C . PHE A 1 114 ? 16.745 12.793 -39.771 1.00 90.25 114 PHE A C 1
ATOM 901 O O . PHE A 1 114 ? 16.098 13.751 -39.337 1.00 90.25 114 PHE A O 1
ATOM 908 N N . ASP A 1 115 ? 16.172 11.659 -40.173 1.00 91.12 115 ASP A N 1
ATOM 909 C CA . ASP A 1 115 ? 14.722 11.463 -40.265 1.00 91.12 115 ASP A CA 1
ATOM 910 C C . ASP A 1 115 ? 14.023 11.394 -38.900 1.00 91.12 115 ASP A C 1
ATOM 912 O O . ASP A 1 115 ? 12.856 11.781 -38.773 1.00 91.12 115 ASP A O 1
ATOM 916 N N . THR A 1 116 ? 14.733 10.942 -37.863 1.00 89.25 116 THR A N 1
ATOM 917 C CA . THR A 1 116 ? 14.190 10.784 -36.507 1.00 89.25 116 THR A CA 1
ATOM 918 C C . THR A 1 116 ? 14.577 11.942 -35.588 1.00 89.25 116 THR A C 1
ATOM 920 O O . THR A 1 116 ? 13.718 12.745 -35.202 1.00 89.25 116 THR A O 1
ATOM 923 N N . PHE A 1 117 ? 15.862 12.044 -35.242 1.00 88.00 117 PHE A N 1
ATOM 924 C CA . PHE A 1 117 ? 16.383 12.977 -34.250 1.00 88.00 117 PHE A CA 1
ATOM 925 C C . PHE A 1 117 ? 16.460 14.407 -34.786 1.00 88.00 117 PHE A C 1
ATOM 927 O O . PHE A 1 117 ? 15.889 15.318 -34.183 1.00 88.00 117 PHE A O 1
ATOM 934 N N . MET A 1 118 ? 17.103 14.625 -35.939 1.00 87.62 118 MET A N 1
ATOM 935 C CA . MET A 1 118 ? 17.311 15.988 -36.456 1.00 87.62 118 MET A CA 1
ATOM 936 C C . MET A 1 118 ? 16.010 16.648 -36.912 1.00 87.62 118 MET A C 1
ATOM 938 O O . MET A 1 118 ? 15.820 17.844 -36.681 1.00 87.62 118 MET A O 1
ATOM 942 N N . LYS A 1 119 ? 15.077 15.878 -37.485 1.00 90.06 119 LYS A N 1
ATOM 943 C CA . LYS A 1 119 ? 13.734 16.363 -37.840 1.00 90.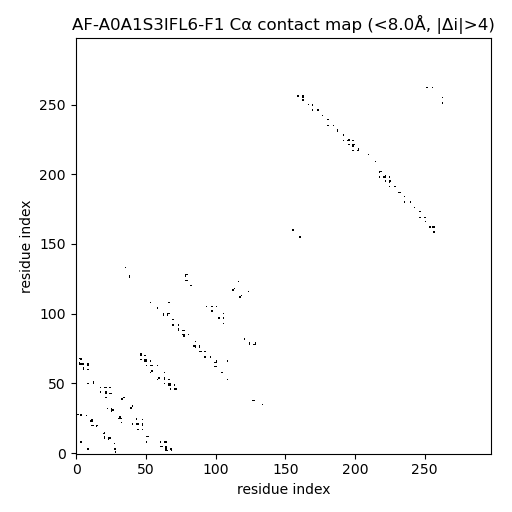06 119 LYS A CA 1
ATOM 944 C C . LYS A 1 119 ? 13.007 16.995 -36.649 1.00 90.06 119 LYS A C 1
ATOM 946 O O . LYS A 1 119 ? 12.310 17.996 -36.807 1.00 90.06 119 LYS A O 1
ATOM 951 N N . HIS A 1 120 ? 13.217 16.451 -35.451 1.00 89.75 120 HIS A N 1
ATOM 952 C CA . HIS A 1 120 ? 12.598 16.906 -34.206 1.00 89.75 120 HIS A CA 1
ATOM 953 C C . HIS A 1 120 ? 13.610 17.534 -33.239 1.00 89.75 120 HIS A C 1
ATOM 955 O O . HIS A 1 120 ? 13.365 17.580 -32.034 1.00 89.75 120 HIS A O 1
ATOM 961 N N . PHE A 1 121 ? 14.730 18.062 -33.748 1.00 88.25 121 PHE A N 1
ATOM 962 C CA . PHE A 1 121 ? 15.857 18.524 -32.931 1.00 88.25 121 PHE A CA 1
ATOM 963 C C . PHE A 1 121 ? 15.434 19.496 -31.821 1.00 88.25 121 PHE A C 1
ATOM 965 O O . PHE A 1 121 ? 15.814 19.331 -30.668 1.00 88.25 121 PHE A O 1
ATOM 972 N N . LYS A 1 122 ? 14.567 20.468 -32.135 1.00 88.00 122 LYS A N 1
ATOM 973 C CA . LYS A 1 122 ? 14.064 21.444 -31.152 1.00 88.00 122 LYS A CA 1
ATOM 974 C C . LYS A 1 122 ? 13.261 20.804 -30.011 1.00 88.00 122 LYS A C 1
ATOM 976 O O . LYS A 1 122 ? 13.296 21.326 -28.902 1.00 88.00 122 LYS A O 1
ATOM 981 N N . LEU A 1 123 ? 12.551 19.701 -30.266 1.00 88.62 123 LEU A N 1
ATOM 982 C CA . LEU A 1 123 ? 11.799 18.974 -29.237 1.00 88.62 123 LEU A CA 1
ATOM 983 C C . LEU A 1 123 ? 12.749 18.220 -28.308 1.00 88.62 123 LEU A C 1
ATOM 985 O O . LEU A 1 123 ? 12.602 18.310 -27.093 1.00 88.62 123 LEU A O 1
ATOM 989 N N . TYR A 1 124 ? 13.757 17.549 -28.869 1.00 88.00 124 TYR A N 1
ATOM 990 C CA . TYR A 1 124 ? 14.791 16.893 -28.072 1.00 88.00 124 TYR A CA 1
ATOM 991 C C . TYR A 1 124 ? 15.578 17.901 -27.225 1.00 88.00 124 TYR A C 1
ATOM 993 O O . TYR A 1 124 ? 15.730 17.684 -26.027 1.00 88.00 124 TYR A O 1
ATOM 1001 N N . GLN A 1 125 ? 15.973 19.046 -27.796 1.00 88.12 125 GLN A N 1
ATOM 1002 C CA . GLN A 1 125 ? 16.590 20.142 -27.035 1.00 88.12 125 GLN A CA 1
ATOM 1003 C C . GLN A 1 125 ? 15.680 20.617 -25.900 1.00 88.12 125 GLN A C 1
ATOM 1005 O O . GLN A 1 125 ? 16.103 20.709 -24.756 1.00 88.12 125 GLN A O 1
ATOM 1010 N N . TYR A 1 126 ? 14.397 20.855 -26.180 1.00 87.50 126 TYR A N 1
ATOM 1011 C CA . TYR A 1 126 ? 13.454 21.283 -25.150 1.00 87.50 126 TYR A CA 1
ATOM 1012 C C . TYR A 1 126 ? 13.364 20.287 -23.983 1.00 87.50 126 TYR A C 1
ATOM 1014 O O . TYR A 1 126 ? 13.381 20.706 -22.827 1.00 87.50 126 TYR A O 1
ATOM 1022 N N . VAL A 1 127 ? 13.286 18.985 -24.277 1.00 86.31 127 VAL A N 1
ATOM 1023 C CA . VAL A 1 127 ? 13.181 17.924 -23.263 1.00 86.31 127 VAL A CA 1
ATOM 1024 C C . VAL A 1 127 ? 14.475 17.768 -22.465 1.00 86.31 127 VAL A C 1
ATOM 1026 O O . VAL A 1 127 ? 14.410 17.589 -21.252 1.00 86.31 127 VAL A O 1
ATOM 1029 N N . PHE A 1 128 ? 15.643 17.830 -23.106 1.00 84.12 128 PHE A N 1
ATOM 1030 C CA . PHE A 1 128 ? 16.908 17.583 -22.413 1.00 84.12 128 PHE A CA 1
ATOM 1031 C C . PHE A 1 128 ? 17.429 18.802 -21.652 1.00 84.12 128 PHE A C 1
ATOM 1033 O O . PHE A 1 128 ? 17.846 18.641 -20.504 1.00 84.12 128 PHE A O 1
ATOM 1040 N N . THR A 1 129 ? 17.303 20.006 -22.211 1.00 85.00 129 THR A N 1
ATOM 1041 C CA . THR A 1 129 ? 17.793 21.254 -21.605 1.00 85.00 129 THR A CA 1
ATOM 1042 C C . THR A 1 129 ? 16.930 21.735 -20.442 1.00 85.00 129 THR A C 1
ATOM 1044 O O . THR A 1 129 ? 17.444 22.251 -19.454 1.00 85.00 129 THR A O 1
ATOM 1047 N N . ARG A 1 130 ? 15.599 21.598 -20.525 1.00 78.38 130 ARG A N 1
ATOM 1048 C CA . ARG A 1 130 ? 14.700 22.141 -19.494 1.00 78.38 130 ARG A CA 1
ATOM 1049 C C . ARG A 1 130 ? 14.388 21.098 -18.441 1.00 78.38 130 ARG A C 1
ATOM 1051 O O . ARG A 1 130 ? 13.986 19.983 -18.762 1.00 78.38 130 ARG A O 1
ATOM 1058 N N . GLU A 1 131 ? 14.557 21.433 -17.171 1.00 72.44 131 GLU A N 1
ATOM 1059 C CA . GLU A 1 131 ? 13.975 20.636 -16.092 1.00 72.44 131 GLU A CA 1
ATOM 1060 C C . GLU A 1 131 ? 12.457 20.835 -16.090 1.00 72.44 131 GLU A C 1
ATOM 1062 O O . GLU A 1 131 ? 11.962 21.960 -16.168 1.00 72.44 131 GLU A O 1
ATOM 1067 N N . ARG A 1 132 ? 11.707 19.730 -16.090 1.00 69.31 132 ARG A N 1
ATOM 1068 C CA . ARG A 1 132 ? 10.250 19.773 -15.975 1.00 69.31 132 ARG A CA 1
ATOM 1069 C C . ARG A 1 132 ? 9.890 19.836 -14.500 1.00 69.31 132 ARG A C 1
ATOM 1071 O O . ARG A 1 132 ? 10.401 19.040 -13.715 1.00 69.31 132 ARG A O 1
ATOM 1078 N N . GLU A 1 133 ? 8.962 20.721 -14.154 1.00 63.81 133 GLU A N 1
ATOM 1079 C CA . GLU A 1 133 ? 8.275 20.642 -12.869 1.00 63.81 133 GLU A CA 1
ATOM 1080 C C . GLU A 1 133 ? 7.584 19.279 -12.785 1.00 63.81 133 GLU A C 1
ATOM 1082 O O . GLU A 1 133 ? 6.786 18.913 -13.653 1.00 63.81 133 GLU A O 1
ATOM 1087 N N . LYS A 1 134 ? 7.953 18.486 -11.780 1.00 65.75 134 LYS A N 1
ATOM 1088 C CA . LYS A 1 134 ? 7.332 17.189 -11.523 1.00 65.75 134 LYS A CA 1
ATOM 1089 C C . LYS A 1 134 ? 5.944 17.460 -10.948 1.00 65.75 134 LYS A C 1
ATOM 1091 O O . LYS A 1 134 ? 5.835 17.912 -9.812 1.00 65.75 134 LYS A O 1
ATOM 1096 N N . TRP A 1 135 ? 4.885 17.178 -11.706 1.00 57.28 135 TRP A N 1
ATOM 1097 C CA . TRP A 1 135 ? 3.496 17.227 -11.220 1.00 57.28 135 TRP A CA 1
ATOM 1098 C C . TRP A 1 135 ? 3.177 15.984 -10.374 1.00 57.28 135 TRP A C 1
ATOM 1100 O O . TRP A 1 135 ? 2.174 15.308 -10.587 1.00 57.28 135 TRP A O 1
ATOM 1110 N N . ASN A 1 136 ? 4.058 15.649 -9.432 1.00 64.75 136 ASN A N 1
ATOM 1111 C CA . ASN A 1 136 ? 3.916 14.459 -8.607 1.00 64.75 136 ASN A CA 1
ATOM 1112 C C . ASN A 1 136 ? 3.292 14.876 -7.278 1.00 64.75 136 ASN A C 1
ATOM 1114 O O . ASN A 1 136 ? 3.941 15.499 -6.439 1.00 64.75 136 ASN A O 1
ATOM 1118 N N . THR A 1 137 ? 2.026 14.523 -7.067 1.00 62.41 137 THR A N 1
ATOM 1119 C CA . THR A 1 137 ? 1.411 14.607 -5.740 1.00 62.41 137 THR A CA 1
ATOM 1120 C C . THR A 1 137 ? 1.923 13.433 -4.910 1.00 62.41 137 THR A C 1
ATOM 1122 O O . THR A 1 137 ? 1.429 12.315 -5.030 1.00 62.41 137 THR A O 1
ATOM 1125 N N . GLN A 1 138 ? 2.951 13.663 -4.093 1.00 64.69 138 GLN A N 1
ATOM 1126 C CA . GLN A 1 138 ? 3.435 12.654 -3.152 1.00 64.69 138 GLN A CA 1
ATOM 1127 C C . GLN A 1 138 ? 2.442 12.535 -1.991 1.00 64.69 138 GLN A C 1
ATOM 1129 O O . GLN A 1 138 ? 2.352 13.415 -1.137 1.00 64.69 138 GLN A O 1
ATOM 1134 N N . LEU A 1 139 ? 1.668 11.451 -1.988 1.00 74.12 139 LEU A N 1
ATOM 1135 C CA . LEU A 1 139 ? 0.692 11.135 -0.950 1.00 74.12 139 LEU A CA 1
ATOM 1136 C C . LEU A 1 139 ? 1.300 10.071 -0.032 1.00 74.12 139 LEU A C 1
ATOM 1138 O O . LEU A 1 139 ? 1.369 8.895 -0.382 1.00 74.12 139 LEU A O 1
ATOM 1142 N N . ASN A 1 140 ? 1.772 10.493 1.140 1.00 76.44 140 ASN A N 1
ATOM 1143 C CA . ASN A 1 140 ? 2.279 9.573 2.153 1.00 76.44 140 ASN A CA 1
ATOM 1144 C C . ASN A 1 140 ? 1.089 8.978 2.910 1.00 76.44 140 ASN A C 1
ATOM 1146 O O . ASN A 1 140 ? 0.505 9.630 3.775 1.00 76.44 140 ASN A O 1
ATOM 1150 N N . LEU A 1 141 ? 0.708 7.752 2.554 1.00 81.69 141 LEU A N 1
ATOM 1151 C CA . LEU A 1 141 ? -0.314 6.997 3.269 1.00 81.69 141 LEU A CA 1
ATOM 1152 C C . LEU A 1 141 ? 0.352 6.199 4.392 1.00 81.69 141 LEU A C 1
ATOM 1154 O O . LEU A 1 141 ? 1.029 5.202 4.140 1.00 81.69 141 LEU A O 1
ATOM 1158 N N . THR A 1 142 ? 0.150 6.622 5.637 1.00 81.94 142 THR A N 1
ATOM 1159 C CA . THR A 1 142 ? 0.526 5.813 6.800 1.00 81.94 142 THR A CA 1
ATOM 1160 C C . THR A 1 142 ? -0.460 4.658 6.911 1.00 81.94 142 THR A C 1
ATOM 1162 O O . THR A 1 142 ? -1.593 4.834 7.354 1.00 81.94 142 THR A O 1
ATOM 1165 N N . VAL A 1 143 ? -0.049 3.477 6.455 1.00 84.44 143 VAL A N 1
ATOM 1166 C CA . VAL A 1 143 ? -0.838 2.253 6.603 1.00 84.44 143 VAL A CA 1
ATOM 1167 C C . VAL A 1 143 ? -0.615 1.720 8.015 1.00 84.44 143 VAL A C 1
ATOM 1169 O O . VAL A 1 143 ? 0.472 1.242 8.337 1.00 84.44 143 VAL A O 1
ATOM 1172 N N . GLU A 1 144 ? -1.632 1.816 8.869 1.00 83.75 144 GLU A N 1
ATOM 1173 C CA . GLU A 1 144 ? -1.608 1.162 10.176 1.00 83.75 144 GLU A CA 1
ATOM 1174 C C . GLU A 1 144 ? -1.818 -0.343 9.998 1.00 83.75 144 GLU A C 1
ATOM 1176 O O . GLU A 1 144 ? -2.808 -0.796 9.418 1.00 83.75 144 GLU A O 1
ATOM 1181 N N . LEU A 1 145 ? -0.865 -1.130 10.493 1.00 82.25 145 LEU A N 1
ATOM 1182 C CA . LEU A 1 145 ? -0.981 -2.582 10.513 1.00 82.25 145 LEU A CA 1
ATOM 1183 C C . LEU A 1 145 ? -1.995 -2.985 11.598 1.00 82.25 145 LEU A C 1
ATOM 1185 O O . LEU A 1 145 ? -1.942 -2.443 12.709 1.00 82.25 145 LEU A O 1
ATOM 1189 N N . PRO A 1 146 ? -2.903 -3.939 11.324 1.00 83.56 146 PRO A N 1
ATOM 1190 C CA . PRO A 1 146 ? -3.725 -4.541 12.364 1.00 83.56 146 PRO A CA 1
ATOM 1191 C C . PRO A 1 146 ? -2.842 -5.063 13.500 1.00 83.56 146 PRO A C 1
ATOM 1193 O O . PRO A 1 146 ? -1.766 -5.604 13.251 1.00 83.56 146 PRO A O 1
ATOM 1196 N N . ARG A 1 147 ? -3.294 -4.906 14.750 1.00 81.19 147 ARG A N 1
ATOM 1197 C CA . ARG A 1 147 ? -2.575 -5.452 15.909 1.00 81.19 147 ARG A CA 1
ATOM 1198 C C . ARG A 1 147 ? -2.406 -6.957 15.740 1.00 81.19 147 ARG A C 1
ATOM 1200 O O . ARG A 1 147 ? -3.363 -7.634 15.359 1.00 81.19 147 ARG A O 1
ATOM 1207 N N . ASP A 1 148 ? -1.220 -7.454 16.075 1.00 80.94 148 ASP A N 1
ATOM 1208 C CA . ASP A 1 148 ? -0.937 -8.880 15.997 1.00 80.94 148 ASP A CA 1
ATOM 1209 C C . ASP A 1 148 ? -1.971 -9.671 16.811 1.00 80.94 148 ASP A C 1
ATOM 1211 O O . ASP A 1 148 ? -2.281 -9.301 17.955 1.00 80.94 148 ASP A O 1
ATOM 1215 N N . PRO A 1 149 ? -2.540 -10.745 16.238 1.00 83.62 149 PRO A N 1
ATOM 1216 C CA . PRO A 1 149 ? -3.471 -11.579 16.967 1.00 83.62 149 PRO A CA 1
ATOM 1217 C C . PRO A 1 149 ? -2.769 -12.194 18.177 1.00 83.62 149 PRO A C 1
ATOM 1219 O O . PRO A 1 149 ? -1.592 -12.561 18.134 1.00 83.62 149 PRO A O 1
ATOM 1222 N N . LEU A 1 150 ? -3.517 -12.326 19.272 1.00 84.38 150 LEU A N 1
ATOM 1223 C CA . LEU A 1 150 ? -3.025 -12.997 20.468 1.00 84.38 150 LEU A CA 1
ATOM 1224 C C . LEU A 1 150 ? -2.577 -14.431 20.124 1.00 84.38 150 LEU A C 1
ATOM 1226 O O . LEU A 1 150 ? -3.215 -15.090 19.295 1.00 84.38 150 LEU A O 1
ATOM 1230 N N . PRO A 1 151 ? -1.518 -14.948 20.774 1.00 86.62 151 PRO A N 1
ATOM 1231 C CA . PRO A 1 151 ? -1.073 -16.319 20.568 1.00 86.62 151 PRO A CA 1
ATOM 1232 C C . PRO A 1 151 ? -2.210 -17.321 20.798 1.00 86.62 151 PRO A C 1
ATOM 1234 O O . PRO A 1 151 ? -2.978 -17.182 21.751 1.00 86.62 151 PRO A O 1
ATOM 1237 N N . CYS A 1 152 ? -2.273 -18.386 19.991 1.00 78.94 152 CYS A N 1
ATOM 1238 C CA . CYS A 1 152 ? -3.278 -19.448 20.155 1.00 78.94 152 CYS A CA 1
ATOM 1239 C C . CYS A 1 152 ? -3.241 -20.113 21.542 1.00 78.94 152 CYS A C 1
ATOM 1241 O O . CYS A 1 152 ? -4.257 -20.629 21.995 1.00 78.94 152 CYS A O 1
ATOM 1243 N N . SER A 1 153 ? -2.105 -20.064 22.248 1.00 81.50 153 SER A N 1
ATOM 1244 C CA . SER A 1 153 ? -1.982 -20.546 23.631 1.00 81.50 153 SER A CA 1
ATOM 1245 C C . SER A 1 153 ? -2.861 -19.787 24.629 1.00 81.50 153 SER A C 1
ATOM 1247 O O . SER A 1 153 ? -3.173 -20.318 25.688 1.00 81.50 153 SER A O 1
ATOM 1249 N N . SER A 1 154 ? -3.250 -18.552 24.309 1.00 81.62 154 SER A N 1
ATOM 1250 C CA . SER A 1 154 ? -4.177 -17.746 25.111 1.00 81.62 154 SER A CA 1
ATOM 1251 C C . SER A 1 154 ? -5.647 -18.054 24.797 1.00 81.62 154 SER A C 1
ATOM 1253 O O . SER A 1 154 ? -6.542 -17.483 25.420 1.00 81.62 154 SER A O 1
ATOM 1255 N N . GLY A 1 155 ? -5.909 -18.929 23.820 1.00 81.50 155 GLY A N 1
ATOM 1256 C CA . GLY A 1 155 ? -7.249 -19.364 23.456 1.00 81.50 155 GLY A CA 1
ATOM 1257 C C . GLY A 1 155 ? -7.883 -20.204 24.562 1.00 81.50 155 GLY A C 1
ATOM 1258 O O . GLY A 1 155 ? -7.267 -21.121 25.102 1.00 81.50 155 GLY A O 1
ATOM 1259 N N . LYS A 1 156 ? -9.139 -19.900 24.893 1.00 84.19 156 LYS A N 1
ATOM 1260 C CA . LYS A 1 156 ? -9.966 -20.747 25.758 1.00 84.19 156 LYS A CA 1
ATOM 1261 C C . LYS A 1 156 ? -10.662 -21.805 24.908 1.00 84.19 156 LYS A C 1
ATOM 1263 O O . LYS A 1 156 ? -11.026 -21.539 23.764 1.00 84.19 156 LYS A O 1
ATOM 1268 N N . GLN A 1 157 ? -10.878 -22.991 25.475 1.00 87.69 157 GLN A N 1
ATOM 1269 C CA . GLN A 1 157 ? -11.750 -23.978 24.839 1.00 87.69 157 GLN A CA 1
ATOM 1270 C C . GLN A 1 157 ? -13.179 -23.431 24.753 1.00 87.69 157 GLN A C 1
ATOM 1272 O O . GLN A 1 157 ? -13.614 -22.680 25.629 1.00 87.69 157 GLN A O 1
ATOM 1277 N N . GLN A 1 158 ? -13.900 -23.796 23.693 1.00 87.50 158 GLN A N 1
ATOM 1278 C CA . GLN A 1 158 ? -15.205 -23.214 23.383 1.00 87.50 158 GLN A CA 1
ATOM 1279 C C . GLN A 1 158 ? -16.207 -23.372 24.537 1.00 87.50 158 GLN A C 1
ATOM 1281 O O . GLN A 1 158 ? -16.860 -22.401 24.905 1.00 87.50 158 GLN A O 1
ATOM 1286 N N . HIS A 1 159 ? -16.282 -24.546 25.169 1.00 88.31 159 HIS A N 1
ATOM 1287 C CA . HIS A 1 159 ? -17.219 -24.785 26.273 1.00 88.31 159 HIS A CA 1
ATOM 1288 C C . HIS A 1 159 ? -16.874 -23.977 27.534 1.00 88.31 159 HIS A C 1
ATOM 1290 O O . HIS A 1 159 ? -17.777 -23.536 28.243 1.00 88.31 159 HIS A O 1
ATOM 1296 N N . LEU A 1 160 ? -15.582 -23.739 27.800 1.00 89.00 160 LEU A N 1
ATOM 1297 C CA . LEU A 1 160 ? -15.134 -22.851 28.879 1.00 89.00 160 LEU A CA 1
ATOM 1298 C C . LEU A 1 160 ? -15.514 -21.400 28.587 1.00 89.00 160 LEU A C 1
ATOM 1300 O O . LEU A 1 160 ? -15.959 -20.687 29.480 1.00 89.00 160 LEU A O 1
ATOM 1304 N N . TRP A 1 161 ? -15.355 -20.968 27.336 1.00 89.81 161 TRP A N 1
ATOM 1305 C CA . TRP A 1 161 ? -15.738 -19.625 26.917 1.00 89.81 161 TRP A CA 1
ATOM 1306 C C . TRP A 1 161 ? -17.256 -19.416 26.997 1.00 89.81 161 TRP A C 1
ATOM 1308 O O . TRP A 1 161 ? -17.694 -18.400 27.524 1.00 89.81 161 TRP A O 1
ATOM 1318 N N . GLU A 1 162 ? -18.062 -20.382 26.554 1.00 90.75 162 GLU A N 1
ATOM 1319 C CA . GLU A 1 162 ? -19.527 -20.326 26.656 1.00 90.75 162 GLU A CA 1
ATOM 1320 C C . GLU A 1 162 ? -20.007 -20.289 28.114 1.00 90.75 162 GLU A C 1
ATOM 1322 O O . GLU A 1 162 ? -20.941 -19.553 28.441 1.00 90.75 162 GLU A O 1
ATOM 1327 N N . TYR A 1 163 ? -19.359 -21.053 29.001 1.00 91.00 163 TYR A N 1
ATOM 1328 C CA . TYR A 1 163 ? -19.612 -20.979 30.439 1.00 91.00 163 TYR A CA 1
ATOM 1329 C C . TYR A 1 163 ? -19.258 -19.596 30.998 1.00 91.00 163 TYR A C 1
ATOM 1331 O O . TYR A 1 163 ? -20.077 -19.004 31.698 1.00 91.00 163 TYR A O 1
ATOM 1339 N N . ASP A 1 164 ? -18.080 -19.060 30.660 1.00 90.44 164 ASP A N 1
ATOM 1340 C CA . ASP A 1 164 ? -17.647 -17.732 31.103 1.00 90.44 164 ASP A CA 1
ATOM 1341 C C . ASP A 1 164 ? -18.606 -16.638 30.622 1.00 90.44 164 ASP A C 1
ATOM 1343 O O . ASP A 1 164 ? -18.954 -15.765 31.408 1.00 90.44 164 ASP A O 1
ATOM 1347 N N . GLN A 1 165 ? -19.086 -16.703 29.374 1.00 92.06 165 GLN A N 1
ATOM 1348 C CA . GLN A 1 165 ? -20.072 -15.755 28.843 1.00 92.06 165 GLN A CA 1
ATOM 1349 C C . GLN A 1 165 ? -21.361 -15.766 29.668 1.00 92.06 165 GLN A C 1
ATOM 1351 O O . GLN A 1 165 ? -21.791 -14.721 30.158 1.00 92.06 165 GLN A O 1
ATOM 1356 N N . LYS A 1 166 ? -21.937 -16.954 29.894 1.00 92.00 166 LYS A N 1
ATOM 1357 C CA . LYS A 1 166 ? -23.147 -17.106 30.717 1.00 92.00 166 LYS A CA 1
ATOM 1358 C C . LYS A 1 166 ? -22.916 -16.635 32.150 1.00 92.00 166 LYS A C 1
ATOM 1360 O O . LYS A 1 166 ? -23.768 -15.965 32.719 1.00 92.00 166 LYS A O 1
ATOM 1365 N N . TRP A 1 167 ? -21.753 -16.936 32.725 1.00 90.81 167 TRP A N 1
ATOM 1366 C CA . TRP A 1 167 ? -21.397 -16.467 34.061 1.00 90.81 167 TRP A CA 1
ATOM 1367 C C . TRP A 1 167 ? -21.315 -14.939 34.125 1.00 90.81 167 TRP A C 1
ATOM 1369 O O . TRP A 1 167 ? -21.874 -14.334 35.037 1.00 90.81 167 TRP A O 1
ATOM 1379 N N . THR A 1 168 ? -20.654 -14.305 33.151 1.00 92.19 168 THR A N 1
ATOM 1380 C CA . THR A 1 168 ? -20.546 -12.841 33.088 1.00 92.19 168 THR A CA 1
ATOM 1381 C C . THR A 1 168 ? -21.893 -12.165 32.876 1.00 92.19 168 THR A C 1
ATOM 1383 O O . THR A 1 168 ? -22.123 -11.109 33.455 1.00 92.19 168 THR A O 1
ATOM 1386 N N . GLU A 1 169 ? -22.796 -12.778 32.110 1.00 94.19 169 GLU A N 1
ATOM 1387 C CA . GLU A 1 169 ? -24.154 -12.268 31.920 1.00 94.19 169 GLU A CA 1
ATOM 1388 C C . GLU A 1 169 ? -24.944 -12.281 33.237 1.00 94.19 169 GLU A C 1
ATOM 1390 O O . GLU A 1 169 ? -25.589 -11.291 33.582 1.00 94.19 169 GLU A O 1
ATOM 1395 N N . ILE A 1 170 ? -24.853 -13.368 34.013 1.00 91.31 170 ILE A N 1
ATOM 1396 C CA . ILE A 1 170 ? -25.504 -13.445 35.330 1.00 91.31 170 ILE A CA 1
ATOM 1397 C C . ILE A 1 170 ? -24.888 -12.430 36.298 1.00 91.31 170 ILE A C 1
ATOM 1399 O O . ILE A 1 170 ? -25.614 -11.758 37.024 1.00 91.31 170 ILE A O 1
ATOM 1403 N N . GLU A 1 171 ? -23.561 -12.275 36.301 1.00 92.00 171 GLU A N 1
ATOM 1404 C CA . GLU A 1 171 ? -22.877 -11.293 37.152 1.00 92.00 171 GLU A CA 1
ATOM 1405 C C . GLU A 1 171 ? -23.323 -9.859 36.826 1.00 92.00 171 GLU A C 1
ATOM 1407 O O . GLU A 1 171 ? -23.583 -9.072 37.733 1.00 92.00 171 GLU A O 1
ATOM 1412 N N . GLN A 1 172 ? -23.473 -9.527 35.540 1.00 93.38 172 GLN A N 1
ATOM 1413 C CA . GLN A 1 172 ? -23.985 -8.225 35.110 1.00 93.38 172 GLN A CA 1
ATOM 1414 C C . GLN A 1 172 ? -25.411 -7.997 35.614 1.00 93.38 172 GLN A C 1
ATOM 1416 O O . GLN A 1 172 ? -25.654 -6.999 36.295 1.00 93.38 172 GLN A O 1
ATOM 1421 N N . LYS A 1 173 ? -26.320 -8.955 35.392 1.00 93.06 173 LYS A N 1
ATOM 1422 C CA . LYS A 1 173 ? -27.703 -8.877 35.897 1.00 93.06 173 LYS A CA 1
ATOM 1423 C C . LYS A 1 173 ? -27.758 -8.736 37.420 1.00 93.06 173 LYS A C 1
ATOM 1425 O O . LYS A 1 173 ? -28.548 -7.946 37.933 1.00 93.06 173 LYS A O 1
ATOM 1430 N N . GLU A 1 174 ? -26.897 -9.449 38.146 1.00 92.62 174 GLU A N 1
ATOM 1431 C CA . GLU A 1 174 ? -26.789 -9.341 39.604 1.00 92.62 174 GLU A CA 1
ATOM 1432 C C . GLU A 1 174 ? -26.331 -7.937 40.025 1.00 92.62 174 GLU A C 1
ATOM 1434 O O . GLU A 1 174 ? -26.900 -7.348 40.946 1.00 92.62 174 GLU A O 1
ATOM 1439 N N . THR A 1 175 ? -25.332 -7.364 39.346 1.00 90.88 175 THR A N 1
ATOM 1440 C CA . THR A 1 175 ? -24.864 -6.003 39.650 1.00 90.88 175 THR A CA 1
ATOM 1441 C C . THR A 1 175 ? -25.914 -4.939 39.345 1.00 90.88 175 THR A C 1
ATOM 1443 O O . THR A 1 175 ? -26.115 -4.050 40.169 1.00 90.88 175 THR A O 1
ATOM 1446 N N . GLU A 1 176 ? -26.629 -5.051 38.224 1.00 93.00 176 GLU A N 1
ATOM 1447 C CA . GLU A 1 176 ? -27.712 -4.136 37.846 1.00 93.00 176 GLU A CA 1
ATOM 1448 C C . GLU A 1 176 ? -28.878 -4.203 38.837 1.00 93.00 176 GLU A C 1
ATOM 1450 O O . GLU A 1 176 ? -29.388 -3.175 39.282 1.00 93.00 176 GLU A O 1
ATOM 1455 N N . LYS A 1 177 ? -29.271 -5.407 39.267 1.00 91.75 177 LYS A N 1
ATOM 1456 C CA . LYS A 1 177 ? -30.320 -5.551 40.282 1.00 91.75 177 LYS A CA 1
ATOM 1457 C C . LYS A 1 177 ? -29.896 -5.039 41.650 1.00 91.75 177 LYS A C 1
ATOM 1459 O O . LYS A 1 177 ? -30.704 -4.419 42.340 1.00 91.75 177 LYS A O 1
ATOM 1464 N N . LYS A 1 178 ? -28.633 -5.221 42.039 1.00 91.19 178 LYS A N 1
ATOM 1465 C CA . LYS A 1 178 ? -28.114 -4.652 43.291 1.00 91.19 178 LYS A CA 1
ATOM 1466 C C . LYS A 1 178 ? -28.092 -3.128 43.273 1.00 91.19 178 LYS A C 1
ATOM 1468 O O . LYS A 1 178 ? -28.399 -2.521 44.298 1.00 91.19 178 LYS A O 1
ATOM 1473 N N . THR A 1 179 ? -27.757 -2.496 42.147 1.00 91.06 179 THR A N 1
ATOM 1474 C CA . THR A 1 179 ? -27.796 -1.029 42.046 1.00 91.06 179 THR A CA 1
ATOM 1475 C C . THR A 1 179 ? -29.230 -0.502 42.067 1.00 91.06 179 THR A C 1
ATOM 1477 O O . THR A 1 179 ? -29.497 0.457 42.789 1.00 91.06 179 THR A O 1
ATOM 1480 N N . GLU A 1 180 ? -30.161 -1.155 41.366 1.00 92.44 180 GLU A N 1
ATOM 1481 C CA . GLU A 1 180 ? -31.592 -0.817 41.393 1.00 92.44 180 GLU A CA 1
ATOM 1482 C C . GLU A 1 180 ? -32.166 -0.916 42.816 1.00 92.44 180 GLU A C 1
ATOM 1484 O O . GLU A 1 180 ? -32.804 0.016 43.310 1.00 92.44 180 GLU A O 1
ATOM 1489 N N . LEU A 1 181 ? -31.884 -2.014 43.524 1.00 90.62 181 LEU A N 1
ATOM 1490 C CA . LEU A 1 181 ? -32.376 -2.223 44.884 1.00 90.62 181 LEU A CA 1
ATOM 1491 C C . LEU A 1 181 ? -31.739 -1.247 45.883 1.00 90.62 181 LEU A C 1
ATOM 1493 O O . LEU A 1 181 ? -32.424 -0.758 46.781 1.00 90.62 181 LEU A O 1
ATOM 1497 N N . ALA A 1 182 ? -30.463 -0.893 45.701 1.00 91.38 182 ALA A N 1
ATOM 1498 C CA . ALA A 1 182 ? -29.812 0.146 46.495 1.00 91.38 182 ALA A CA 1
ATOM 1499 C C . ALA A 1 182 ? -30.488 1.516 46.311 1.00 91.38 182 ALA A C 1
ATOM 1501 O O . ALA A 1 182 ? -30.741 2.197 47.302 1.00 91.38 182 ALA A O 1
ATOM 1502 N N . GLN A 1 183 ? -30.844 1.890 45.077 1.00 92.25 183 GLN A N 1
ATOM 1503 C CA . GLN A 1 183 ? -31.597 3.120 44.799 1.00 92.25 183 GLN A CA 1
ATOM 1504 C C . GLN A 1 183 ? -33.006 3.078 45.407 1.00 92.25 183 GLN A C 1
ATOM 1506 O O . GLN A 1 183 ? -33.441 4.034 46.047 1.00 92.25 183 GLN A O 1
ATOM 1511 N N . LYS A 1 184 ? -33.718 1.952 45.274 1.00 91.12 184 LYS A N 1
ATOM 1512 C CA . LYS A 1 184 ? -35.036 1.773 45.903 1.00 91.12 184 LYS A CA 1
ATOM 1513 C C . LYS A 1 184 ? -34.944 1.916 47.425 1.00 91.12 184 LYS A C 1
ATOM 1515 O O . LYS A 1 184 ? -35.776 2.581 48.036 1.00 91.12 184 LYS A O 1
ATOM 1520 N N . LYS A 1 185 ? -33.899 1.354 48.037 1.00 91.94 185 LYS A N 1
ATOM 1521 C CA . LYS A 1 185 ? -33.643 1.444 49.479 1.00 91.94 185 LYS A CA 1
ATOM 1522 C C . LYS A 1 185 ? -33.365 2.872 49.940 1.00 91.94 185 LYS A C 1
ATOM 1524 O O . LYS A 1 185 ? -33.874 3.254 50.990 1.00 91.94 185 LYS A O 1
ATOM 1529 N N . THR A 1 186 ? -32.611 3.671 49.179 1.00 90.44 186 THR A N 1
ATOM 1530 C CA . THR A 1 186 ? -32.393 5.085 49.529 1.00 90.44 186 THR A CA 1
ATOM 1531 C C . THR A 1 186 ? -33.691 5.882 49.460 1.00 90.44 186 THR A C 1
ATOM 1533 O O . THR A 1 186 ? -33.992 6.606 50.403 1.00 90.44 186 THR A O 1
ATOM 1536 N N . VAL A 1 187 ? -34.506 5.685 48.417 1.00 92.44 187 VAL A N 1
ATOM 1537 C CA . VAL A 1 187 ? -35.800 6.378 48.271 1.00 92.44 187 VAL A CA 1
ATOM 1538 C C . VAL A 1 187 ? -36.754 6.020 49.413 1.00 92.44 187 VAL A C 1
ATOM 1540 O O . VAL A 1 187 ? -37.282 6.910 50.075 1.00 92.44 187 VAL A O 1
ATOM 1543 N N . VAL A 1 188 ? -36.923 4.728 49.707 1.00 91.31 188 VAL A N 1
ATOM 1544 C CA . VAL A 1 188 ? -37.795 4.271 50.802 1.00 91.31 188 VAL A CA 1
ATOM 1545 C C . VAL A 1 188 ? -37.285 4.755 52.162 1.00 91.31 188 VAL A C 1
ATOM 1547 O O . VAL A 1 188 ? -38.084 5.133 53.014 1.00 91.31 188 VAL A O 1
ATOM 1550 N N . SER A 1 189 ? -35.965 4.795 52.379 1.00 88.38 189 SER A N 1
ATOM 1551 C CA . SER A 1 189 ? -35.392 5.355 53.609 1.00 88.38 189 SER A CA 1
ATOM 1552 C C . SER A 1 189 ? -35.705 6.845 53.753 1.00 88.38 189 SER A C 1
ATOM 1554 O O . SER A 1 189 ? -36.093 7.277 54.832 1.00 88.38 189 SER A O 1
ATOM 1556 N N . GLU A 1 190 ? -35.587 7.630 52.680 1.00 90.75 190 GLU A N 1
ATOM 1557 C CA . GLU A 1 190 ? -35.908 9.061 52.699 1.00 90.75 190 GLU A CA 1
ATOM 1558 C C . GLU A 1 190 ? -37.403 9.326 52.931 1.00 90.75 190 GLU A C 1
ATOM 1560 O O . GLU A 1 190 ? -37.761 10.259 53.653 1.00 90.75 190 GLU A O 1
ATOM 1565 N N . GLU A 1 191 ? -38.290 8.523 52.338 1.00 90.44 191 GLU A N 1
ATOM 1566 C CA . GLU A 1 191 ? -39.740 8.601 52.562 1.00 90.44 191 GLU A CA 1
ATOM 1567 C C . GLU A 1 191 ? -40.118 8.216 53.997 1.00 90.44 191 GLU A C 1
ATOM 1569 O O . GLU A 1 191 ? -40.900 8.913 54.654 1.00 90.44 191 GLU A O 1
ATOM 1574 N N . ASN A 1 192 ? -39.517 7.149 54.522 1.00 89.19 192 ASN A N 1
ATOM 1575 C CA . ASN A 1 192 ? -39.689 6.740 55.911 1.00 89.19 192 ASN A CA 1
ATOM 1576 C C . ASN A 1 192 ? -39.188 7.820 56.878 1.00 89.19 192 ASN A C 1
ATOM 1578 O O . ASN A 1 192 ? -39.881 8.156 57.833 1.00 89.19 192 ASN A O 1
ATOM 1582 N N . ASP A 1 193 ? -38.037 8.433 56.605 1.00 89.38 193 ASP A N 1
ATOM 1583 C CA . ASP A 1 193 ? -37.507 9.518 57.432 1.00 89.38 193 ASP A CA 1
ATOM 1584 C C . ASP A 1 193 ? -38.410 10.756 57.410 1.00 89.38 193 ASP A C 1
ATOM 1586 O O . ASP A 1 193 ? -38.582 11.406 58.442 1.00 89.38 193 ASP A O 1
ATOM 1590 N N . LYS A 1 194 ? -39.003 11.099 56.258 1.00 90.25 194 LYS A N 1
ATOM 1591 C CA . LYS A 1 194 ? -39.969 12.208 56.147 1.00 90.25 194 LYS A CA 1
ATOM 1592 C C . LYS A 1 194 ? -41.232 11.926 56.955 1.00 90.25 194 LYS A C 1
ATOM 1594 O O . LYS A 1 194 ? -41.598 12.744 57.792 1.00 90.25 194 LYS A O 1
ATOM 1599 N N . THR A 1 195 ? -41.843 10.758 56.762 1.00 87.94 195 THR A N 1
ATOM 1600 C CA . THR A 1 195 ? -43.080 10.373 57.468 1.00 87.94 195 THR A CA 1
ATOM 1601 C C . THR A 1 195 ? -42.879 10.273 58.980 1.00 87.94 195 THR A C 1
ATOM 1603 O O . THR A 1 195 ? -43.735 10.707 59.749 1.00 87.94 195 THR A O 1
ATOM 1606 N N . ILE A 1 196 ? -41.723 9.778 59.427 1.00 87.19 196 ILE A N 1
ATOM 1607 C CA . ILE A 1 196 ? -41.358 9.754 60.846 1.00 87.19 196 ILE A CA 1
ATOM 1608 C C . ILE A 1 196 ? -41.152 11.182 61.376 1.00 87.19 196 ILE A C 1
ATOM 1610 O O . ILE A 1 196 ? -41.689 11.516 62.429 1.00 87.19 196 ILE A O 1
ATOM 1614 N N . LYS A 1 197 ? -40.427 12.057 60.661 1.00 89.12 197 LYS A N 1
ATOM 1615 C CA . LYS A 1 197 ? -40.225 13.465 61.065 1.00 89.12 197 LYS A CA 1
ATOM 1616 C C . LYS A 1 197 ? -41.529 14.258 61.137 1.00 89.12 197 LYS A C 1
ATOM 1618 O O . LYS A 1 197 ? -41.685 15.072 62.041 1.00 89.12 197 LYS A O 1
ATOM 1623 N N . GLU A 1 198 ? -42.453 14.030 60.209 1.00 87.12 198 GLU A N 1
ATOM 1624 C CA . GLU A 1 198 ? -43.791 14.630 60.232 1.00 87.12 198 GLU A CA 1
ATOM 1625 C C . GLU A 1 198 ? -44.572 14.172 61.468 1.00 87.12 198 GLU A C 1
ATOM 1627 O O . GLU A 1 198 ? -45.072 15.017 62.208 1.00 87.12 198 GLU A O 1
ATOM 1632 N N . ALA A 1 199 ? -44.558 12.870 61.778 1.00 84.69 199 ALA A N 1
ATOM 1633 C CA . ALA A 1 199 ? -45.167 12.346 62.999 1.00 84.69 199 ALA A CA 1
ATOM 1634 C C . ALA A 1 199 ? -44.519 12.915 64.280 1.00 84.69 199 ALA A C 1
ATOM 1636 O O . ALA A 1 199 ? -45.219 13.201 65.247 1.00 84.69 199 ALA A O 1
ATOM 1637 N N . TYR A 1 200 ? -43.197 13.136 64.298 1.00 83.38 200 TYR A N 1
ATOM 1638 C CA . TYR A 1 200 ? -42.519 13.814 65.413 1.00 83.38 200 TYR A CA 1
ATOM 1639 C C . TYR A 1 200 ? -42.938 15.282 65.548 1.00 83.38 200 TYR A C 1
ATOM 1641 O O . TYR A 1 200 ? -43.162 15.752 66.662 1.00 83.38 200 TYR A O 1
ATOM 1649 N N . ARG A 1 201 ? -43.081 16.002 64.431 1.00 84.50 201 ARG A N 1
ATOM 1650 C CA . ARG A 1 201 ? -43.515 17.404 64.425 1.00 84.50 201 ARG A CA 1
ATOM 1651 C C . ARG A 1 201 ? -44.953 17.557 64.922 1.00 84.50 201 ARG A C 1
ATOM 1653 O O . ARG A 1 201 ? -45.240 18.504 65.644 1.00 84.50 201 ARG A O 1
ATOM 1660 N N . GLU A 1 202 ? -45.838 16.626 64.572 1.00 81.94 202 GLU A N 1
ATOM 1661 C CA . GLU A 1 202 ? -47.211 16.586 65.096 1.00 81.94 202 GLU A CA 1
ATOM 1662 C C . GLU A 1 202 ? -47.247 16.356 66.612 1.00 81.94 202 GLU A C 1
ATOM 1664 O O . GLU A 1 202 ? -48.089 16.928 67.300 1.00 81.94 202 GLU A O 1
ATOM 1669 N N . VAL A 1 203 ? -46.315 15.563 67.149 1.00 81.06 203 VAL A N 1
ATOM 1670 C CA . VAL A 1 203 ? -46.169 15.367 68.599 1.00 81.06 203 VAL A CA 1
ATOM 1671 C C . VAL A 1 203 ? -45.612 16.623 69.284 1.00 81.06 203 VAL A C 1
ATOM 1673 O O . VAL A 1 203 ? -46.051 16.960 70.378 1.00 81.06 203 VAL A O 1
ATOM 1676 N N . GLU A 1 204 ? -44.684 17.341 68.649 1.00 78.88 204 GLU A N 1
ATOM 1677 C CA . GLU A 1 204 ? -44.064 18.563 69.192 1.00 78.88 204 GLU A CA 1
ATOM 1678 C C . GLU A 1 204 ? -45.009 19.780 69.188 1.00 78.88 204 GLU A C 1
ATOM 1680 O O . GLU A 1 204 ? -44.860 20.689 69.999 1.00 78.88 204 GLU A O 1
ATOM 1685 N N . GLN A 1 205 ? -46.010 19.790 68.304 1.00 78.25 205 GLN A N 1
ATOM 1686 C CA . GLN A 1 205 ? -47.037 20.838 68.218 1.00 78.25 205 GLN A CA 1
ATOM 1687 C C . GLN A 1 205 ? -48.212 20.645 69.191 1.00 78.25 205 GLN A C 1
ATOM 1689 O O . GLN A 1 205 ? -49.146 21.447 69.183 1.00 78.25 205 GLN A O 1
ATOM 1694 N N . LEU A 1 206 ? -48.192 19.601 70.024 1.00 75.31 206 LEU A N 1
ATOM 1695 C CA . LEU A 1 206 ? -49.198 19.405 71.066 1.00 75.31 206 LEU A CA 1
ATOM 1696 C C . LEU A 1 206 ? -49.010 20.439 72.186 1.00 75.31 206 LEU A C 1
ATOM 1698 O O . LEU A 1 206 ? -47.980 20.465 72.855 1.00 75.31 206 LEU A O 1
ATOM 1702 N N . GLU A 1 207 ? -50.026 21.272 72.415 1.00 69.62 207 GLU A N 1
ATOM 1703 C CA . GLU A 1 207 ? -50.073 22.172 73.572 1.00 69.62 207 GLU A CA 1
ATOM 1704 C C . GLU A 1 207 ? -50.223 21.373 74.883 1.00 69.62 207 GLU A C 1
ATOM 1706 O O . GLU A 1 207 ? -50.871 20.323 74.914 1.00 69.62 207 GLU A O 1
ATOM 1711 N N . GLU A 1 208 ? -49.668 21.879 75.993 1.00 62.91 208 GLU A N 1
ATOM 1712 C CA . GLU A 1 208 ? -49.691 21.215 77.315 1.00 62.91 208 GLU A CA 1
ATOM 1713 C C . GLU A 1 208 ? -51.114 20.910 77.839 1.00 62.91 208 GLU A C 1
ATOM 1715 O O . GLU A 1 208 ? -51.280 20.087 78.740 1.00 62.91 208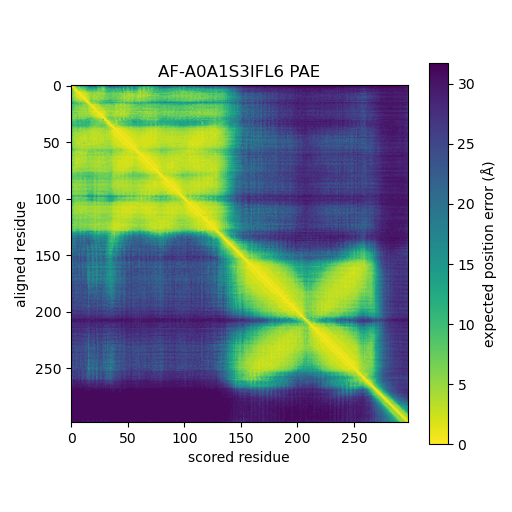 GLU A O 1
ATOM 1720 N N . THR A 1 209 ? -52.152 21.523 77.259 1.00 58.66 209 THR A N 1
ATOM 1721 C CA . THR A 1 209 ? -53.573 21.338 77.601 1.00 58.66 209 THR A CA 1
ATOM 1722 C C . THR A 1 209 ? -54.358 20.511 76.571 1.00 58.66 209 THR A C 1
ATOM 1724 O O . THR A 1 209 ? -55.557 20.720 76.402 1.00 58.66 209 THR A O 1
ATOM 1727 N N . ALA A 1 210 ? -53.706 19.598 75.847 1.00 62.88 210 ALA A N 1
ATOM 1728 C CA . ALA A 1 210 ? -54.360 18.762 74.837 1.00 62.88 210 ALA A CA 1
ATOM 1729 C C . ALA A 1 210 ? -55.313 17.700 75.435 1.00 62.88 210 ALA A C 1
ATOM 1731 O O . ALA A 1 210 ? -55.016 17.054 76.444 1.00 62.88 210 ALA A O 1
ATOM 1732 N N . ASP A 1 211 ? -56.444 17.466 74.763 1.00 77.50 211 ASP A N 1
ATOM 1733 C CA . ASP A 1 211 ? -57.449 16.481 75.169 1.00 77.50 211 ASP A CA 1
ATOM 1734 C C . ASP A 1 211 ? -56.935 15.031 75.078 1.00 77.50 211 ASP A C 1
ATOM 1736 O O . ASP A 1 211 ? -56.136 14.646 74.220 1.00 77.50 211 ASP A O 1
ATOM 1740 N N . LYS A 1 212 ? -57.459 14.154 75.941 1.00 78.38 212 LYS A N 1
ATOM 1741 C CA . LYS A 1 212 ? -57.065 12.731 75.986 1.00 78.38 212 LYS A CA 1
ATOM 1742 C C . LYS A 1 212 ? -57.278 12.014 74.643 1.00 78.38 212 LYS A C 1
ATOM 1744 O O . LYS A 1 212 ? -56.517 11.113 74.292 1.00 78.38 212 LYS A O 1
ATOM 1749 N N . GLU A 1 213 ? -58.296 12.425 73.885 1.00 79.00 213 GLU A N 1
ATOM 1750 C CA . GLU A 1 213 ? -58.569 11.908 72.541 1.00 79.00 213 GLU A CA 1
ATOM 1751 C C . GLU A 1 213 ? -57.559 12.386 71.491 1.00 79.00 213 GLU A C 1
ATOM 1753 O O . GLU A 1 213 ? -57.228 11.619 70.585 1.00 79.00 213 GLU A O 1
ATOM 1758 N N . THR A 1 214 ? -57.045 13.616 71.592 1.00 76.69 214 THR A N 1
ATOM 1759 C CA . THR A 1 214 ? -56.039 14.128 70.648 1.00 76.69 214 THR A CA 1
ATOM 1760 C C . THR A 1 214 ? -54.690 13.456 70.878 1.00 76.69 214 THR A C 1
ATOM 1762 O O . THR A 1 214 ? -54.043 13.064 69.913 1.00 76.69 214 THR A O 1
ATOM 1765 N N . ILE A 1 215 ? -54.327 13.193 72.139 1.00 80.81 215 ILE A N 1
ATOM 1766 C CA . ILE A 1 215 ? -53.117 12.434 72.498 1.00 80.81 215 ILE A CA 1
ATOM 1767 C C . ILE A 1 215 ? -53.202 10.981 72.005 1.00 80.81 215 ILE A C 1
ATOM 1769 O O . ILE A 1 215 ? -52.245 10.443 71.454 1.00 80.81 215 ILE A O 1
ATOM 1773 N N . ALA A 1 216 ? -54.354 10.323 72.166 1.00 83.75 216 ALA A N 1
ATOM 1774 C CA . ALA A 1 216 ? -54.524 8.949 71.691 1.00 83.75 216 ALA A CA 1
ATOM 1775 C C . ALA A 1 216 ? -54.387 8.843 70.159 1.00 83.75 216 ALA A C 1
ATOM 1777 O O . ALA A 1 216 ? -53.794 7.887 69.657 1.00 83.75 216 ALA A O 1
ATOM 1778 N N . LYS A 1 217 ? -54.898 9.836 69.417 1.00 83.25 217 LYS A N 1
ATOM 1779 C CA . LYS A 1 217 ? -54.797 9.893 67.951 1.00 83.25 217 LYS A CA 1
ATOM 1780 C C . LYS A 1 217 ? -53.365 10.142 67.474 1.00 83.25 217 LYS A C 1
ATOM 1782 O O . LYS A 1 217 ? -52.929 9.452 66.556 1.00 83.25 217 LYS A O 1
ATOM 1787 N N . THR A 1 218 ? -52.617 11.051 68.101 1.00 83.62 218 THR A N 1
ATOM 1788 C CA . THR A 1 218 ? -51.216 11.325 67.724 1.00 83.62 218 THR A CA 1
ATOM 1789 C C . THR A 1 218 ? -50.293 10.154 68.046 1.00 83.62 218 THR A C 1
ATOM 1791 O O . THR A 1 218 ? -49.469 9.779 67.216 1.00 83.62 218 THR A O 1
ATOM 1794 N N . VAL A 1 219 ? -50.477 9.491 69.193 1.00 85.81 219 VAL A N 1
ATOM 1795 C CA . VAL A 1 219 ? -49.728 8.268 69.534 1.00 85.81 219 VAL A CA 1
ATOM 1796 C C . VAL A 1 219 ? -50.043 7.134 68.554 1.00 85.81 219 VAL A C 1
ATOM 1798 O O . VAL A 1 219 ? -49.131 6.423 68.128 1.00 85.81 219 VAL A O 1
ATOM 1801 N N . ALA A 1 220 ? -51.309 6.971 68.154 1.00 86.81 220 ALA A N 1
ATOM 1802 C CA . ALA A 1 220 ? -51.693 5.983 67.148 1.00 86.81 220 ALA A CA 1
ATOM 1803 C C . ALA A 1 220 ? -51.079 6.294 65.770 1.00 86.81 220 ALA A C 1
ATOM 1805 O O . ALA A 1 220 ? -50.559 5.384 65.121 1.00 86.81 220 ALA A O 1
ATOM 1806 N N . ALA A 1 221 ? -51.076 7.563 65.347 1.00 84.62 221 ALA A N 1
ATOM 1807 C CA . ALA A 1 221 ? -50.444 8.006 64.104 1.00 84.62 221 ALA A CA 1
ATOM 1808 C C . ALA A 1 221 ? -48.924 7.759 64.124 1.00 84.62 221 ALA A C 1
ATOM 1810 O O . ALA A 1 221 ? -48.394 7.131 63.206 1.00 84.62 221 ALA A O 1
ATOM 1811 N N . PHE A 1 222 ? -48.243 8.123 65.212 1.00 89.44 222 PHE A N 1
ATOM 1812 C CA . PHE A 1 222 ? -46.814 7.875 65.413 1.00 89.44 222 PHE A CA 1
ATOM 1813 C C . PHE A 1 222 ? -46.461 6.381 65.374 1.00 89.44 222 PHE A C 1
ATOM 1815 O O . PHE A 1 222 ? -45.560 5.961 64.642 1.00 89.44 222 PHE A O 1
ATOM 1822 N N . ALA A 1 223 ? -47.205 5.552 66.114 1.00 89.00 223 ALA A N 1
ATOM 1823 C CA . ALA A 1 223 ? -47.019 4.105 66.101 1.00 89.00 223 ALA A CA 1
ATOM 1824 C C . ALA A 1 223 ? -47.243 3.528 64.695 1.00 89.00 223 ALA A C 1
ATOM 1826 O O . ALA A 1 223 ? -46.465 2.686 64.248 1.00 89.00 223 ALA A O 1
ATOM 1827 N N . SER A 1 224 ? -48.255 4.017 63.971 1.00 89.44 224 SER A N 1
ATOM 1828 C CA . SER A 1 224 ? -48.535 3.582 62.601 1.00 89.44 224 SER A CA 1
ATOM 1829 C C . SER A 1 224 ? -47.423 3.964 61.615 1.00 89.44 224 SER A C 1
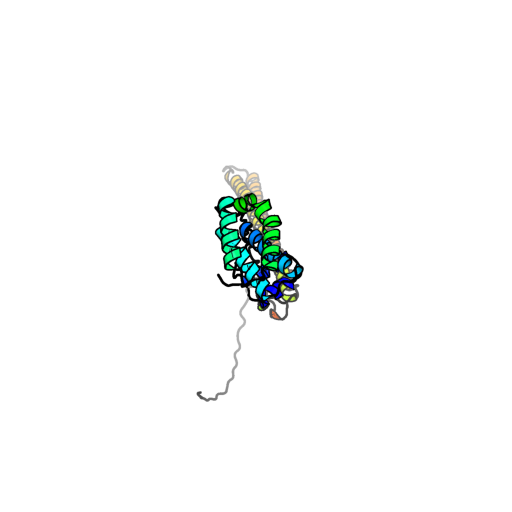ATOM 1831 O O . SER A 1 224 ? -47.060 3.138 60.778 1.00 89.44 224 SER A O 1
ATOM 1833 N N . ALA A 1 225 ? -46.814 5.149 61.754 1.00 88.75 225 ALA A N 1
ATOM 1834 C CA . ALA A 1 225 ? -45.694 5.594 60.923 1.00 88.75 225 ALA A CA 1
ATOM 1835 C C . ALA A 1 225 ? -44.443 4.728 61.144 1.00 88.75 225 ALA A C 1
ATOM 1837 O O . ALA A 1 225 ? -43.833 4.247 60.186 1.00 88.75 225 ALA A O 1
ATOM 1838 N N . HIS A 1 226 ? -44.107 4.433 62.405 1.00 90.38 226 HIS A N 1
ATOM 1839 C CA . HIS A 1 226 ? -42.999 3.533 62.736 1.00 90.38 226 HIS A CA 1
ATOM 1840 C C . HIS A 1 226 ? -43.249 2.089 62.288 1.00 90.38 226 HIS A C 1
ATOM 1842 O O . HIS A 1 226 ? -42.340 1.445 61.763 1.00 90.38 226 HIS A O 1
ATOM 1848 N N . MET A 1 227 ? -44.471 1.576 62.461 1.00 91.88 227 MET A N 1
ATOM 1849 C CA . MET A 1 227 ? -44.841 0.245 61.973 1.00 91.88 227 MET A CA 1
ATOM 1850 C C . MET A 1 227 ? -44.741 0.162 60.450 1.00 91.88 227 MET A C 1
ATOM 1852 O O . MET A 1 227 ? -44.200 -0.814 59.935 1.00 91.88 227 MET A O 1
ATOM 1856 N N . LYS A 1 228 ? -45.206 1.189 59.730 1.00 91.75 228 LYS A N 1
ATOM 1857 C CA . LYS A 1 228 ? -45.107 1.258 58.269 1.00 91.75 228 LYS A CA 1
ATOM 1858 C C . LYS A 1 228 ? -43.648 1.242 57.806 1.00 91.75 228 LYS A C 1
ATOM 1860 O O . LYS A 1 228 ? -43.286 0.385 57.007 1.00 91.75 228 LYS A O 1
ATOM 1865 N N . SER A 1 229 ? -42.797 2.081 58.397 1.00 91.44 229 SER A N 1
ATOM 1866 C CA . SER A 1 229 ? -41.355 2.095 58.110 1.00 91.44 229 SER A CA 1
ATOM 1867 C C . SER A 1 229 ? -40.686 0.740 58.384 1.00 91.44 229 SER A C 1
ATOM 1869 O O . SER A 1 229 ? -39.896 0.249 57.575 1.00 91.44 229 SER A O 1
ATOM 1871 N N . ALA A 1 230 ? -41.033 0.073 59.491 1.00 91.94 230 ALA A N 1
ATOM 1872 C CA . ALA A 1 230 ? -40.521 -1.263 59.795 1.00 91.94 230 ALA A CA 1
ATOM 1873 C C . ALA A 1 230 ? -40.971 -2.313 58.762 1.00 91.94 230 ALA A C 1
ATOM 1875 O O . ALA A 1 230 ? -40.159 -3.133 58.332 1.00 91.94 230 ALA A O 1
ATOM 1876 N N . ILE A 1 231 ? -42.238 -2.276 58.335 1.00 92.94 231 ILE A N 1
ATOM 1877 C CA . ILE A 1 231 ? -42.777 -3.170 57.300 1.00 92.94 231 ILE A CA 1
ATOM 1878 C C . ILE A 1 231 ? -42.070 -2.939 55.962 1.00 92.94 231 ILE A C 1
ATOM 1880 O O . ILE A 1 231 ? -41.666 -3.908 55.321 1.00 92.94 231 ILE A O 1
ATOM 1884 N N . ASP A 1 232 ? -41.886 -1.687 55.550 1.00 91.81 232 ASP A N 1
ATOM 1885 C CA . ASP A 1 232 ? -41.267 -1.360 54.264 1.00 91.81 232 ASP A CA 1
ATOM 1886 C C . ASP A 1 232 ? -39.781 -1.758 54.234 1.00 91.81 232 ASP A C 1
ATOM 1888 O O . ASP A 1 232 ? -39.311 -2.332 53.251 1.00 91.81 232 ASP A O 1
ATOM 1892 N N . ASN A 1 233 ? -39.059 -1.597 55.348 1.00 90.31 233 ASN A N 1
ATOM 1893 C CA . ASN A 1 233 ? -37.690 -2.104 55.488 1.00 90.31 233 ASN A CA 1
ATOM 1894 C C . ASN A 1 233 ? -37.611 -3.639 55.434 1.00 90.31 233 ASN A C 1
ATOM 1896 O O . ASN A 1 233 ? -36.716 -4.191 54.791 1.00 90.31 233 ASN A O 1
ATOM 1900 N N . LEU A 1 234 ? -38.539 -4.342 56.093 1.00 92.75 234 LEU A N 1
ATOM 1901 C CA . LEU A 1 234 ? -38.595 -5.805 56.040 1.00 92.75 234 LEU A CA 1
ATOM 1902 C C . LEU A 1 234 ? -38.906 -6.303 54.627 1.00 92.75 234 LEU A C 1
ATOM 1904 O O . LEU A 1 234 ? -38.273 -7.253 54.177 1.00 92.75 234 LEU A O 1
ATOM 1908 N N . ARG A 1 235 ? -39.823 -5.645 53.911 1.00 93.12 235 ARG A N 1
ATOM 1909 C CA . ARG A 1 235 ? -40.134 -5.965 52.510 1.00 93.12 235 ARG A CA 1
ATOM 1910 C C . ARG A 1 235 ? -38.906 -5.837 51.619 1.00 93.12 235 ARG A C 1
ATOM 1912 O O . ARG A 1 235 ? -38.604 -6.774 50.892 1.00 93.12 235 ARG A O 1
ATOM 1919 N N . LEU A 1 236 ? -38.157 -4.741 51.738 1.00 90.94 236 LEU A N 1
ATOM 1920 C CA . LEU A 1 236 ? -36.909 -4.565 50.990 1.00 90.94 236 LEU A CA 1
ATOM 1921 C C . LEU A 1 236 ? -35.867 -5.636 51.327 1.00 90.94 236 LEU A C 1
ATOM 1923 O O . LEU A 1 236 ? -35.184 -6.123 50.434 1.00 90.94 236 LEU A O 1
ATOM 1927 N N . SER A 1 237 ? -35.753 -6.028 52.599 1.00 91.75 237 SER A N 1
ATOM 1928 C CA . SER A 1 237 ? -34.833 -7.097 53.005 1.00 91.75 237 SER A CA 1
ATOM 1929 C C . SER A 1 237 ? -35.246 -8.472 52.475 1.00 91.75 237 SER A C 1
ATOM 1931 O O . SER A 1 237 ? -34.370 -9.298 52.224 1.00 91.75 237 SER A O 1
ATOM 1933 N N . ILE A 1 238 ? -36.550 -8.741 52.357 1.00 92.50 238 ILE A N 1
ATOM 1934 C CA . ILE A 1 238 ? -37.069 -9.979 51.763 1.00 92.50 238 ILE A CA 1
ATOM 1935 C C . ILE A 1 238 ? -36.761 -9.988 50.267 1.00 92.50 238 ILE A C 1
ATOM 1937 O O . ILE A 1 238 ? -36.159 -10.947 49.800 1.00 92.50 238 ILE A O 1
ATOM 1941 N N . GLU A 1 239 ? -37.079 -8.904 49.555 1.00 91.81 239 GLU A N 1
ATOM 1942 C CA . GLU A 1 239 ? -36.763 -8.758 48.129 1.00 91.81 239 GLU A CA 1
ATOM 1943 C C . GLU A 1 239 ? -35.256 -8.939 47.871 1.00 91.81 239 GLU A C 1
ATOM 1945 O O . GLU A 1 239 ? -34.865 -9.689 46.981 1.00 91.81 239 GLU A O 1
ATOM 1950 N N . GLU A 1 240 ? -34.392 -8.316 48.683 1.00 91.31 240 GLU A N 1
ATOM 1951 C CA . GLU A 1 240 ? -32.934 -8.477 48.589 1.00 91.31 240 GLU A CA 1
ATOM 1952 C C . GLU A 1 240 ? -32.523 -9.947 48.726 1.00 91.31 240 GLU A C 1
ATOM 1954 O O . GLU A 1 240 ? -31.742 -10.440 47.916 1.00 91.31 240 GLU A O 1
ATOM 1959 N N . ALA A 1 241 ? -33.070 -10.660 49.716 1.00 91.75 241 ALA A N 1
ATOM 1960 C CA . ALA A 1 241 ? -32.768 -12.069 49.947 1.00 91.75 241 ALA A CA 1
ATOM 1961 C C . ALA A 1 241 ? -33.291 -12.989 48.831 1.00 91.75 241 ALA A C 1
ATOM 1963 O O . ALA A 1 241 ? -32.612 -13.960 48.496 1.00 91.75 241 ALA A O 1
ATOM 1964 N N . GLU A 1 242 ? -34.465 -12.697 48.264 1.00 91.94 242 GLU A N 1
ATOM 1965 C CA . GLU A 1 242 ? -35.051 -13.437 47.139 1.00 91.94 242 GLU A CA 1
ATOM 1966 C C . GLU A 1 242 ? -34.163 -13.333 45.899 1.00 91.94 242 GLU A C 1
ATOM 1968 O O . GLU A 1 242 ? -33.715 -14.360 45.388 1.00 91.94 242 GLU A O 1
ATOM 1973 N N . TYR A 1 243 ? -33.794 -12.116 45.489 1.00 91.44 243 TYR A N 1
ATOM 1974 C CA . TYR A 1 243 ? -32.896 -11.922 44.347 1.00 91.44 243 TYR A CA 1
ATOM 1975 C C . TYR A 1 243 ? -31.536 -12.589 44.567 1.00 91.44 243 TYR A C 1
ATOM 1977 O O . TYR A 1 243 ? -31.003 -13.250 43.676 1.00 91.44 243 TYR A O 1
ATOM 1985 N N . ASP A 1 244 ? -30.981 -12.471 45.773 1.00 90.25 244 ASP A N 1
ATOM 1986 C CA . ASP A 1 244 ? -29.721 -13.115 46.135 1.00 90.25 244 ASP A CA 1
ATOM 1987 C C . ASP A 1 244 ? -29.778 -14.644 46.003 1.00 90.25 244 ASP A C 1
ATOM 1989 O O . ASP A 1 244 ? -28.771 -15.280 45.683 1.00 90.25 244 ASP A O 1
ATOM 1993 N N . LEU A 1 245 ? -30.921 -15.253 46.328 1.00 90.56 245 LEU A N 1
ATOM 1994 C CA . LEU A 1 245 ? -31.136 -16.691 46.201 1.00 90.56 245 LEU A CA 1
ATOM 1995 C C . LEU A 1 245 ? -31.353 -17.095 44.745 1.00 90.56 245 LEU A C 1
ATOM 1997 O O . LEU A 1 245 ? -30.751 -18.082 44.325 1.00 90.56 245 LEU A O 1
ATOM 2001 N N . ASP A 1 246 ? -32.121 -16.322 43.980 1.00 91.50 246 ASP A N 1
ATOM 2002 C CA . ASP A 1 246 ? -32.360 -16.565 42.557 1.00 91.50 246 ASP A CA 1
ATOM 2003 C C . ASP A 1 246 ? -31.052 -16.538 41.763 1.00 91.50 246 ASP A C 1
ATOM 2005 O O . ASP A 1 246 ? -30.750 -17.494 41.049 1.00 91.50 246 ASP A O 1
ATOM 2009 N N . PHE A 1 247 ? -30.197 -15.530 41.965 1.00 91.31 247 PHE A N 1
ATOM 2010 C CA . PHE A 1 247 ? -28.897 -15.465 41.286 1.00 91.31 247 PHE A CA 1
ATOM 2011 C C . PHE A 1 247 ? -27.945 -16.589 41.718 1.00 91.31 247 PHE A C 1
ATOM 2013 O O . PHE A 1 247 ? -27.189 -17.122 40.902 1.00 91.31 247 PHE A O 1
ATOM 2020 N N . LYS A 1 248 ? -27.979 -17.010 42.991 1.00 89.31 248 LYS A N 1
ATOM 2021 C CA . LYS A 1 248 ? -27.210 -18.185 43.451 1.00 89.31 248 LYS A CA 1
ATOM 2022 C C . LYS A 1 248 ? -27.736 -19.473 42.823 1.00 89.31 248 LYS A C 1
ATOM 2024 O O . LYS A 1 248 ? -26.942 -20.343 42.456 1.00 89.31 248 LYS A O 1
ATOM 2029 N N . LEU A 1 249 ? -29.050 -19.610 42.689 1.00 89.25 249 LEU A N 1
ATOM 2030 C CA . LEU A 1 249 ? -29.677 -20.751 42.035 1.00 89.25 249 LEU A CA 1
ATOM 2031 C C . LEU A 1 249 ? -29.310 -20.782 40.549 1.00 89.25 249 LEU A C 1
ATOM 2033 O O . LEU A 1 249 ? -28.860 -21.813 40.058 1.00 89.25 249 LEU A O 1
ATOM 2037 N N . GLU A 1 250 ? -29.384 -19.648 39.860 1.00 88.75 250 GLU A N 1
ATOM 2038 C CA . GLU A 1 250 ? -29.001 -19.523 38.455 1.00 88.75 250 GLU A CA 1
ATOM 2039 C C . GLU A 1 250 ? -27.524 -19.904 38.252 1.00 88.75 250 GLU A C 1
ATOM 2041 O O . GLU A 1 250 ? -27.220 -20.799 37.459 1.00 88.75 250 GLU A O 1
ATOM 2046 N N . LYS A 1 251 ? -26.610 -19.359 39.069 1.00 87.56 251 LYS A N 1
ATOM 2047 C CA . LYS A 1 251 ? -25.173 -19.696 39.048 1.00 87.56 251 LYS A CA 1
ATOM 2048 C C . LYS A 1 251 ? -24.885 -21.173 39.324 1.00 87.56 251 LYS A C 1
ATOM 2050 O O . LYS A 1 251 ? -23.952 -21.727 38.748 1.00 87.56 251 LYS A O 1
ATOM 2055 N N . THR A 1 252 ? -25.652 -21.820 40.201 1.00 84.38 252 THR A N 1
ATOM 2056 C CA . THR A 1 252 ? -25.470 -23.251 40.516 1.00 84.38 252 THR A CA 1
ATOM 2057 C C . THR A 1 252 ? -26.127 -24.181 39.502 1.00 84.38 252 THR A C 1
ATOM 2059 O O . THR A 1 252 ? -25.670 -25.312 39.341 1.00 84.38 252 THR A O 1
ATOM 2062 N N . SER A 1 253 ? -27.165 -23.716 38.804 1.00 85.88 253 SER A N 1
ATOM 2063 C CA . SER A 1 253 ? -27.831 -24.462 37.732 1.00 85.88 253 SER A CA 1
ATOM 2064 C C . SER A 1 253 ? -26.982 -24.559 36.460 1.00 85.88 253 SER A C 1
ATOM 2066 O O . SER A 1 253 ? -27.149 -25.493 35.674 1.00 85.88 253 SER A O 1
ATOM 2068 N N . LEU A 1 254 ? -26.033 -23.633 36.270 1.00 85.12 254 LEU A N 1
ATOM 2069 C CA . LEU A 1 254 ? -25.069 -23.703 35.181 1.00 85.12 254 LEU A CA 1
ATOM 2070 C C . LEU A 1 254 ? -24.166 -24.933 35.341 1.00 85.12 254 LEU A C 1
ATOM 2072 O O . LEU A 1 254 ? -23.423 -25.070 36.315 1.00 85.12 254 LEU A O 1
ATOM 2076 N N . ALA A 1 255 ? -24.195 -25.820 34.343 1.00 83.00 255 ALA A N 1
ATOM 2077 C CA . ALA A 1 255 ? -23.337 -26.997 34.298 1.00 83.00 255 ALA A CA 1
ATOM 2078 C C . ALA A 1 255 ? -21.863 -26.571 34.270 1.00 83.00 255 ALA A C 1
ATOM 2080 O O . ALA A 1 255 ? -21.369 -26.049 33.269 1.00 83.00 255 ALA A O 1
ATOM 2081 N N . ARG A 1 256 ? -21.163 -26.780 35.389 1.00 80.75 256 ARG A N 1
ATOM 2082 C CA . ARG A 1 256 ? -19.773 -26.359 35.535 1.00 80.75 256 ARG A CA 1
ATOM 2083 C C . ARG A 1 256 ? -18.833 -27.302 34.773 1.00 80.75 256 ARG A C 1
ATOM 2085 O O . ARG A 1 256 ? -18.859 -28.507 35.037 1.0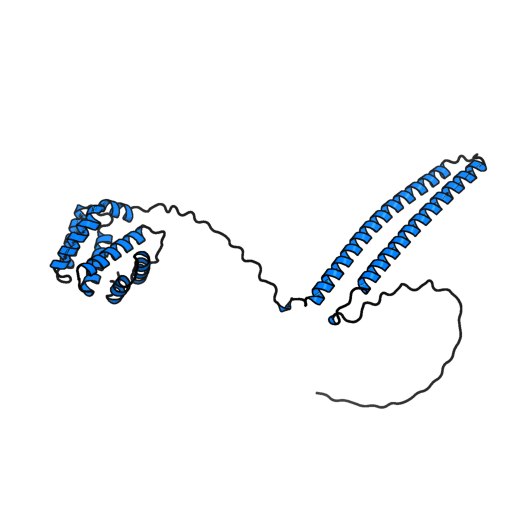0 80.75 256 ARG A O 1
ATOM 2092 N N . PRO A 1 257 ? -17.965 -26.775 33.894 1.00 83.25 257 PRO A N 1
ATOM 2093 C CA . PRO A 1 257 ? -16.900 -27.548 33.268 1.00 83.25 257 PRO A CA 1
ATOM 2094 C C . PRO A 1 257 ? -16.019 -28.265 34.298 1.00 83.25 257 PRO A C 1
ATOM 2096 O O . PRO A 1 257 ? -15.641 -27.685 35.321 1.00 83.25 257 PRO A O 1
ATOM 2099 N N . GLN A 1 258 ? -15.665 -29.522 34.018 1.00 78.62 258 GLN A N 1
ATOM 2100 C CA . GLN A 1 258 ? -14.887 -30.372 34.927 1.00 78.62 258 GLN A CA 1
ATOM 2101 C C . GLN A 1 258 ? -13.500 -29.781 35.239 1.00 78.62 258 GLN A C 1
ATOM 2103 O O . GLN A 1 258 ? -12.970 -30.004 36.330 1.00 78.62 258 GLN A O 1
ATOM 2108 N N . GLU A 1 259 ? -12.939 -28.974 34.329 1.00 79.19 259 GLU A N 1
ATOM 2109 C CA . GLU A 1 259 ? -11.638 -28.319 34.512 1.00 79.19 259 GLU A CA 1
ATOM 2110 C C . GLU A 1 259 ? -11.640 -27.240 35.607 1.00 79.19 259 GLU A C 1
ATOM 2112 O O . GLU A 1 259 ? -10.587 -26.929 36.159 1.00 79.19 259 GLU A O 1
ATOM 2117 N N . LEU A 1 260 ? -12.805 -26.686 35.968 1.00 76.38 260 LEU A N 1
ATOM 2118 C CA . LEU A 1 260 ? -12.922 -25.633 36.987 1.00 76.38 260 LEU A CA 1
ATOM 2119 C C . LEU A 1 260 ? -13.041 -26.183 38.422 1.00 76.38 260 LEU A C 1
ATOM 2121 O O . LEU A 1 260 ? -13.108 -25.408 39.383 1.00 76.38 260 LEU A O 1
ATOM 2125 N N . GLY A 1 261 ? -13.046 -27.509 38.590 1.00 75.88 261 GLY A N 1
ATOM 2126 C CA . GLY A 1 261 ? -13.082 -28.169 39.893 1.00 75.88 261 GLY A CA 1
ATOM 2127 C C . GLY A 1 261 ? -14.446 -28.107 40.604 1.00 75.88 261 GLY A C 1
ATOM 2128 O O . GLY A 1 261 ? -15.453 -27.677 40.032 1.00 75.88 261 GLY A O 1
ATOM 2129 N N . PRO A 1 262 ? -14.519 -28.558 41.871 1.00 72.19 262 PRO A N 1
ATOM 2130 C CA . PRO A 1 262 ? -15.780 -28.683 42.599 1.00 72.19 262 PRO A CA 1
ATOM 2131 C C . PRO A 1 262 ? -16.426 -27.314 42.861 1.00 72.19 262 PRO A C 1
ATOM 2133 O O . PRO A 1 262 ? -15.702 -26.353 43.144 1.00 72.19 262 PRO A O 1
ATOM 2136 N N . PRO A 1 263 ? -17.767 -27.209 42.764 1.00 66.12 263 PRO A N 1
ATOM 2137 C CA . PRO A 1 263 ? -18.491 -25.942 42.852 1.00 66.12 263 PRO A CA 1
ATOM 2138 C C . PRO A 1 263 ? -18.206 -25.203 44.171 1.00 66.12 263 PRO A C 1
ATOM 2140 O O . PRO A 1 263 ? -18.044 -25.853 45.212 1.00 66.12 263 PRO A O 1
ATOM 2143 N N . PRO A 1 264 ? -18.164 -23.856 44.158 1.00 65.81 264 PRO A N 1
ATOM 2144 C CA . PRO A 1 264 ? -18.066 -23.069 45.380 1.00 65.81 264 PRO A CA 1
ATOM 2145 C C . PRO A 1 264 ? -19.228 -23.422 46.313 1.00 65.81 264 PRO A C 1
ATOM 2147 O O . PRO A 1 264 ? -20.394 -23.339 45.932 1.00 65.81 264 PRO A O 1
ATOM 2150 N N . ARG A 1 265 ? -18.923 -23.840 47.545 1.00 63.91 265 ARG A N 1
ATOM 2151 C CA . ARG A 1 265 ? -19.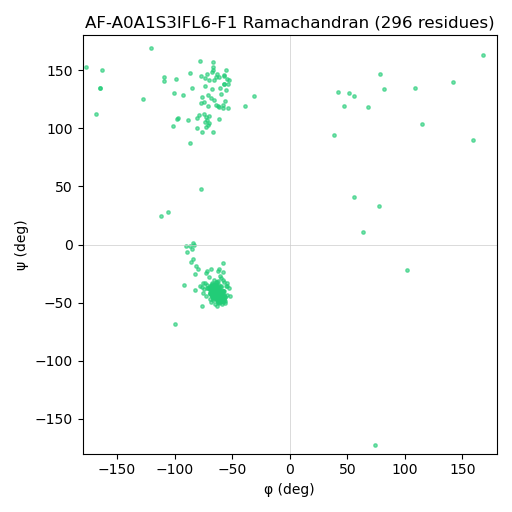961 -24.075 48.553 1.00 63.91 265 ARG A CA 1
ATOM 2152 C C . ARG A 1 265 ? -20.464 -22.723 49.042 1.00 63.91 265 ARG A C 1
ATOM 2154 O O . ARG A 1 265 ? -19.730 -21.997 49.710 1.00 63.91 265 ARG A O 1
ATOM 2161 N N . TYR A 1 266 ? -21.711 -22.393 48.725 1.00 64.00 266 TYR A N 1
ATOM 2162 C CA . TYR A 1 266 ? -22.370 -21.233 49.309 1.00 64.00 266 TYR A CA 1
ATOM 2163 C C . TYR A 1 266 ? -22.691 -21.545 50.771 1.00 64.00 266 TYR A C 1
ATOM 2165 O O . TYR A 1 266 ? -23.568 -22.350 51.076 1.00 64.00 266 TYR A O 1
ATOM 2173 N N . ASN A 1 267 ? -21.947 -20.928 51.690 1.00 59.78 267 ASN A N 1
ATOM 2174 C CA . ASN A 1 267 ? -22.264 -21.000 53.109 1.00 59.78 267 ASN A CA 1
ATOM 2175 C C . ASN A 1 267 ? -23.523 -20.166 53.355 1.00 59.78 267 ASN A C 1
ATOM 2177 O O . ASN A 1 267 ? -23.459 -18.937 53.415 1.00 59.78 267 ASN A O 1
ATOM 2181 N N . THR A 1 268 ? -24.669 -20.823 53.518 1.00 54.41 268 THR A N 1
ATOM 2182 C CA . THR A 1 268 ? -25.834 -20.191 54.137 1.00 54.41 268 THR A CA 1
ATOM 2183 C C . THR A 1 268 ? -25.403 -19.735 55.528 1.00 54.41 268 THR A C 1
ATOM 2185 O O . THR A 1 268 ? -24.991 -20.570 56.337 1.00 54.41 268 THR A O 1
ATOM 2188 N N . LYS A 1 269 ? -25.432 -18.427 55.810 1.00 50.41 269 LYS A N 1
ATOM 2189 C CA . LYS A 1 269 ? -25.211 -17.928 57.174 1.00 50.41 269 LYS A CA 1
ATOM 2190 C C . LYS A 1 269 ? -26.197 -18.666 58.088 1.00 50.41 269 LYS A C 1
ATOM 2192 O O . LYS A 1 269 ? -27.401 -18.613 57.861 1.00 50.41 269 LYS A O 1
ATOM 2197 N N . SER A 1 270 ? -25.661 -19.437 59.031 1.00 43.78 270 SER A N 1
ATOM 2198 C CA . SER A 1 270 ? -26.404 -20.371 59.878 1.00 43.78 270 SER A CA 1
ATOM 2199 C C . SER A 1 270 ? -27.558 -19.687 60.624 1.00 43.78 270 SER A C 1
ATOM 2201 O O . SER A 1 270 ? -27.429 -18.511 60.977 1.00 43.78 270 SER A O 1
ATOM 2203 N N . PRO A 1 271 ? -28.653 -20.409 60.928 1.00 49.34 271 PRO A N 1
ATOM 2204 C CA . PRO A 1 271 ? -29.775 -19.844 61.657 1.00 49.34 271 PRO A CA 1
ATOM 2205 C C . PRO A 1 271 ? -29.384 -19.503 63.098 1.00 49.34 271 PRO A C 1
ATOM 2207 O O . PRO A 1 271 ? -28.481 -20.099 63.692 1.00 49.34 271 PRO A O 1
ATOM 2210 N N . ILE A 1 272 ? -30.098 -18.512 63.627 1.00 45.06 272 ILE A N 1
ATOM 2211 C CA . ILE A 1 272 ? -30.033 -17.972 64.985 1.00 45.06 272 ILE A CA 1
ATOM 2212 C C . ILE A 1 272 ? -29.828 -19.101 66.005 1.00 45.06 272 ILE A C 1
ATOM 2214 O O . ILE A 1 272 ? -30.636 -20.021 66.130 1.00 45.06 272 ILE A O 1
ATOM 2218 N N . ARG A 1 273 ? -28.710 -19.022 66.730 1.00 35.41 273 ARG A N 1
ATOM 2219 C CA . ARG A 1 273 ? -28.299 -19.978 67.759 1.00 35.41 273 ARG A CA 1
ATOM 2220 C C . ARG A 1 273 ? -29.284 -19.907 68.930 1.00 35.41 273 ARG A C 1
ATOM 2222 O O . ARG A 1 273 ? -29.163 -19.045 69.795 1.00 35.41 273 ARG A O 1
ATOM 2229 N N . GLY A 1 274 ? -30.261 -20.810 68.948 1.00 33.47 274 GLY A N 1
ATOM 2230 C CA . GLY A 1 274 ? -31.106 -21.052 70.113 1.00 33.47 274 GLY A CA 1
ATOM 2231 C C . GLY A 1 274 ? -30.253 -21.539 71.284 1.00 33.47 274 GLY A C 1
ATOM 2232 O O . GLY A 1 274 ? -29.579 -22.564 71.196 1.00 33.47 274 GLY A O 1
ATOM 2233 N N . ASN A 1 275 ? -30.248 -20.776 72.374 1.00 42.91 275 ASN A N 1
ATOM 2234 C CA . ASN A 1 275 ? -29.659 -21.185 73.644 1.00 42.91 275 ASN A CA 1
ATOM 2235 C C . ASN A 1 275 ? -30.487 -22.323 74.256 1.00 42.91 275 ASN A C 1
ATOM 2237 O O . ASN A 1 275 ? -31.683 -22.122 74.451 1.00 42.91 275 ASN A O 1
ATOM 2241 N N . SER A 1 276 ? -29.851 -23.459 74.590 1.00 33.19 276 SER A N 1
ATOM 2242 C CA . SER A 1 276 ? -30.071 -24.345 75.770 1.00 33.19 276 SER A CA 1
ATOM 2243 C C . SER A 1 276 ? -29.321 -25.696 75.587 1.00 33.19 276 SER A C 1
ATOM 2245 O O . SER A 1 276 ? -28.888 -25.988 74.476 1.00 33.19 276 SER A O 1
ATOM 2247 N N . PRO A 1 277 ? -29.083 -26.520 76.633 1.00 42.12 277 PRO A N 1
ATOM 2248 C CA . PRO A 1 277 ? -27.970 -26.372 77.567 1.00 42.12 277 PRO A CA 1
ATOM 2249 C C . PRO A 1 277 ? -27.018 -27.595 77.610 1.00 42.12 277 PRO A C 1
ATOM 2251 O O . PRO A 1 277 ? -27.281 -28.676 77.096 1.00 42.12 277 PRO A O 1
ATOM 2254 N N . VAL A 1 278 ? -25.886 -27.364 78.275 1.00 47.19 278 VAL A N 1
ATOM 2255 C CA . VAL A 1 278 ? -24.774 -28.257 78.649 1.00 47.19 278 VAL A CA 1
ATOM 2256 C C . VAL A 1 278 ? -25.141 -29.733 78.910 1.00 47.19 278 VAL A C 1
ATOM 2258 O O . VAL A 1 278 ? -25.926 -30.037 79.803 1.00 47.19 278 VAL A O 1
ATOM 2261 N N . GLY A 1 279 ? -24.425 -30.652 78.243 1.00 30.70 279 GLY A N 1
ATOM 2262 C CA . GLY A 1 279 ? -24.359 -32.087 78.558 1.00 30.70 279 GLY A CA 1
ATOM 2263 C C . GLY A 1 279 ? -22.906 -32.576 78.688 1.00 30.70 279 GLY A C 1
ATOM 2264 O O . GLY A 1 279 ? -22.079 -32.351 77.809 1.00 30.70 279 GLY A O 1
ATOM 2265 N N . ARG A 1 280 ? -22.581 -33.201 79.826 1.00 34.53 280 ARG A N 1
ATOM 2266 C CA . ARG A 1 280 ? -21.245 -33.642 80.278 1.00 34.53 280 ARG A CA 1
ATOM 2267 C C . ARG A 1 280 ? -20.742 -34.936 79.605 1.00 34.53 280 ARG A C 1
ATOM 2269 O O . ARG A 1 280 ? -21.490 -35.894 79.509 1.00 34.53 280 ARG A O 1
ATOM 2276 N N . LYS A 1 281 ? -19.414 -34.965 79.388 1.00 37.09 281 LYS A N 1
ATOM 2277 C CA . LYS A 1 281 ? -18.424 -36.071 79.520 1.00 37.09 281 LYS A CA 1
ATOM 2278 C C . LYS A 1 281 ? -18.692 -37.431 78.841 1.00 37.09 281 LYS A C 1
ATOM 2280 O O . LYS A 1 281 ? -19.579 -38.162 79.248 1.00 37.09 281 LYS A O 1
ATOM 2285 N N . SER A 1 282 ? -17.688 -37.924 78.106 1.00 30.67 282 SER A N 1
ATOM 2286 C CA . SER A 1 282 ? -16.801 -38.983 78.632 1.00 30.67 282 SER A CA 1
ATOM 2287 C C . SER A 1 282 ? -15.501 -39.107 77.826 1.00 30.67 282 SER A C 1
ATOM 2289 O O . SER A 1 282 ? -15.441 -38.782 76.645 1.00 30.67 282 SER A O 1
ATOM 2291 N N . ALA A 1 283 ? -14.448 -39.524 78.526 1.00 37.38 283 ALA A N 1
ATOM 2292 C CA . ALA A 1 283 ? -13.110 -39.795 78.026 1.00 37.38 283 ALA A CA 1
ATOM 2293 C C . ALA A 1 283 ? -12.856 -41.309 78.044 1.00 37.38 283 ALA A C 1
ATOM 2295 O O . ALA A 1 283 ? -13.264 -41.968 78.998 1.00 37.38 283 ALA A O 1
ATOM 2296 N N . ASN A 1 284 ? -12.126 -41.833 77.055 1.00 30.45 284 ASN A N 1
ATOM 2297 C CA . ASN A 1 284 ? -11.261 -43.020 77.176 1.00 30.45 284 ASN A CA 1
ATOM 2298 C C . ASN A 1 284 ? -10.386 -43.111 75.904 1.00 30.45 284 ASN A C 1
ATOM 2300 O O . ASN A 1 284 ? -10.930 -43.074 74.809 1.00 30.45 284 ASN A O 1
ATOM 2304 N N . SER A 1 285 ? -9.058 -42.914 75.967 1.00 32.47 285 SER A N 1
ATOM 2305 C CA . SER A 1 285 ? -7.977 -43.920 76.160 1.00 32.47 285 SER A CA 1
ATOM 2306 C C . SER A 1 285 ? -8.025 -45.053 75.109 1.00 32.47 285 SER A C 1
ATOM 2308 O O . SER A 1 285 ? -9.088 -45.604 74.872 1.00 32.47 285 SER A O 1
ATOM 2310 N N . LYS A 1 286 ? -6.981 -45.440 74.356 1.00 33.12 286 LYS A N 1
ATOM 2311 C CA . LYS A 1 286 ? -5.549 -45.738 74.605 1.00 33.12 286 LYS A CA 1
ATOM 2312 C C . LYS A 1 286 ? -4.823 -45.762 73.233 1.00 33.12 286 LYS A C 1
ATOM 2314 O O . LYS A 1 286 ? -5.405 -46.216 72.261 1.00 33.12 286 LYS A O 1
ATOM 2319 N N . ALA A 1 287 ? -3.652 -45.140 73.064 1.00 32.72 287 ALA A N 1
ATOM 2320 C CA . ALA A 1 287 ? -2.291 -45.698 73.207 1.00 32.72 287 ALA A CA 1
ATOM 2321 C C . ALA A 1 287 ? -1.858 -46.753 72.151 1.00 32.72 287 ALA A C 1
ATOM 2323 O O . ALA A 1 287 ? -2.373 -47.863 72.173 1.00 32.72 287 ALA A O 1
ATOM 2324 N N . LYS A 1 288 ? -0.797 -46.463 71.364 1.00 31.31 288 LYS A N 1
ATOM 2325 C CA . LYS A 1 288 ? 0.618 -46.922 71.534 1.00 31.31 288 LYS A CA 1
ATOM 2326 C C . LYS A 1 288 ? 1.351 -47.274 70.207 1.00 31.31 288 LYS A C 1
ATOM 2328 O O . LYS A 1 288 ? 0.803 -47.982 69.377 1.00 31.31 288 LYS A O 1
ATOM 2333 N N . GLY A 1 289 ? 2.636 -46.877 70.129 1.00 29.69 289 GLY A N 1
ATOM 2334 C CA . GLY A 1 289 ? 3.699 -47.319 69.182 1.00 29.69 289 GLY A CA 1
ATOM 2335 C C . GLY A 1 289 ? 4.178 -46.182 68.255 1.00 29.69 289 GLY A C 1
ATOM 2336 O O . GLY A 1 289 ? 3.390 -45.761 67.426 1.00 29.69 289 GLY A O 1
ATOM 2337 N N . ARG A 1 290 ? 5.342 -45.499 68.375 1.00 29.94 290 ARG A N 1
ATOM 2338 C CA . ARG A 1 290 ? 6.778 -45.911 68.475 1.00 29.94 290 ARG A CA 1
ATOM 2339 C C . ARG A 1 290 ? 7.121 -46.958 67.402 1.00 29.94 290 ARG A C 1
ATOM 2341 O O . ARG A 1 290 ? 6.479 -47.992 67.402 1.00 29.94 290 ARG A O 1
ATOM 2348 N N . ASP A 1 291 ? 8.041 -46.759 66.453 1.00 34.69 291 ASP A N 1
ATOM 2349 C CA . ASP A 1 291 ? 9.467 -46.382 66.555 1.00 34.69 291 ASP A CA 1
ATOM 2350 C C . ASP A 1 291 ? 9.965 -45.905 65.151 1.00 34.69 291 ASP A C 1
ATOM 2352 O O . ASP A 1 291 ? 9.488 -46.406 64.141 1.00 34.69 291 ASP A O 1
ATOM 2356 N N . LYS A 1 292 ? 10.709 -44.793 65.027 1.00 35.06 292 LYS A N 1
ATOM 2357 C CA . LYS A 1 292 ? 12.180 -44.650 64.831 1.00 35.06 292 LYS A CA 1
ATOM 2358 C C . LYS A 1 292 ? 12.762 -44.806 63.408 1.00 35.06 292 LYS A C 1
ATOM 2360 O O . LYS A 1 292 ? 12.659 -45.848 62.782 1.00 35.06 292 LYS A O 1
ATOM 2365 N N . SER A 1 293 ? 13.639 -43.827 63.121 1.00 32.75 293 SER A N 1
ATOM 2366 C CA . SER A 1 293 ? 14.835 -43.866 62.253 1.00 32.75 293 SER A CA 1
ATOM 2367 C C . SER A 1 293 ? 14.603 -43.779 60.736 1.00 32.75 293 SER A C 1
ATOM 2369 O O . SER A 1 293 ? 13.662 -44.353 60.227 1.00 32.75 293 SER A O 1
ATOM 2371 N N . SER A 1 294 ? 15.469 -43.180 59.918 1.00 34.16 294 SER A N 1
ATOM 2372 C CA . SER A 1 294 ? 16.574 -42.226 60.073 1.00 34.16 294 SER A CA 1
ATOM 2373 C C . SER A 1 294 ? 17.100 -41.911 58.655 1.00 34.16 294 SER A C 1
ATOM 2375 O O . SER A 1 294 ? 16.986 -42.741 57.765 1.00 34.16 294 SER A O 1
ATOM 2377 N N . LYS A 1 295 ? 17.671 -40.710 58.486 1.00 35.16 295 LYS A N 1
ATOM 2378 C CA . LYS A 1 295 ? 18.832 -40.331 57.643 1.00 35.16 295 LYS A CA 1
ATOM 2379 C C . LYS A 1 295 ? 19.022 -40.885 56.211 1.00 35.16 295 LYS A C 1
ATOM 2381 O O . LYS A 1 295 ? 19.233 -42.069 55.999 1.00 35.16 295 LYS A O 1
ATOM 2386 N N . GLY A 1 296 ? 19.290 -39.935 55.307 1.00 33.69 296 GLY A N 1
ATOM 2387 C CA . GLY A 1 296 ? 20.113 -40.090 54.094 1.00 33.69 296 GLY A CA 1
ATOM 2388 C C . GLY A 1 296 ? 19.772 -38.992 53.080 1.00 33.69 296 GLY A C 1
ATOM 2389 O O . GLY A 1 296 ? 18.754 -39.094 52.420 1.00 33.69 296 GLY A O 1
ATOM 2390 N N . LYS A 1 297 ? 20.414 -37.814 53.074 1.00 39.09 297 LYS A N 1
ATOM 2391 C CA . LYS A 1 297 ? 21.664 -37.501 52.345 1.00 39.09 297 LYS A CA 1
ATOM 2392 C C . LYS A 1 297 ? 21.748 -38.154 50.953 1.00 39.09 297 LYS A C 1
ATOM 2394 O O . LYS A 1 297 ? 22.281 -39.253 50.834 1.00 39.09 297 LYS A O 1
ATOM 2399 N N . LYS A 1 298 ? 21.340 -37.415 49.923 1.00 40.28 298 LYS A N 1
ATOM 2400 C CA . LYS A 1 298 ? 22.204 -36.892 48.853 1.00 40.28 298 LYS A CA 1
ATOM 2401 C C . LYS A 1 298 ? 21.485 -35.747 48.155 1.00 40.28 298 LYS A C 1
ATOM 2403 O O . LYS A 1 298 ? 20.245 -35.836 48.063 1.00 40.28 298 LYS A O 1
#

Sequence (298 aa):
MAGLTTDQVKAIASTKGRRSARGVLADCLSWELNEDDVKQIIQLDYLYDTIMFAIEKGFAWSQVCLVVQLSMELLKETVDQPITEAIKILKSKCCHYNGKISGRNIQLYTDYFFDTFMKHFKLYQYVFTREREKWNTQLNLTVELPRDPLPCSSGKQQHLWEYDQKWTEIEQKETEKKTELAQKKTVVSEENDKTIKEAYREVEQLEETADKETIAKTVAAFASAHMKSAIDNLRLSIEEAEYDLDFKLEKTSLARPQELGPPPRYNTKSPIRGNSPVGRKSANSKAKGRDKSSKGKK

InterPro domains:
  IPR032727 Flagellar C1a complex subunit C1a-32 [PF14769] (50-133)
  IPR032727 Flagellar C1a complex subunit C1a-32 [PTHR28457] (4-282)

Secondary structure (DSSP, 8-state):
-PPPPHHHHHHHHHSSSHHHHHHHHHHHHT----TT-HHHHHHHHHHHHHHHHHHHTT--HHHHHHHHHHHHHHHHHHTT--HHHHHHHHHHHHHHHBTTB-HHHHHHHHHHHHHHTGGGHHHHHHHHHSPPP----------PPPPPPPPGGGPPPHHHHHHHHHHHHHHHHHHHHHHHHHHHHHHHHHHHHHHHHHHHHHHHT--TT--HHHHHHHHHHHHHHHHHHHHHHHHHHHHHHHHHHHHHHHHHHS---GGG-SPP---PPPP---------------------------

Solvent-accessible surface area (backbone atoms only — not comparable to full-atom values): 18349 Å² total; per-residue (Å²): 132,88,71,65,49,62,66,58,56,49,53,41,72,70,42,84,51,74,72,61,26,41,54,54,51,25,60,72,68,73,45,85,83,50,90,84,39,61,58,59,51,52,51,46,49,54,51,51,54,51,50,51,50,35,53,77,72,64,50,54,60,73,43,39,36,52,50,49,49,50,50,52,51,49,56,64,68,35,54,90,47,56,72,72,54,36,52,50,50,49,52,53,50,54,58,72,43,53,84,77,39,57,70,68,57,50,50,55,48,51,54,50,43,43,71,55,51,58,71,41,38,71,58,54,41,52,53,70,69,45,86,72,84,78,90,68,83,85,76,86,76,85,78,80,74,78,78,80,77,78,61,74,87,76,58,71,58,67,71,60,47,55,49,50,51,55,51,51,52,51,52,50,53,50,51,53,50,53,52,52,51,53,52,52,51,52,53,52,49,53,51,38,50,48,51,44,52,52,41,51,50,60,60,70,68,58,58,98,83,64,53,75,67,58,55,53,50,50,53,49,52,37,52,50,42,54,51,49,42,53,50,55,54,50,51,53,54,48,53,52,52,50,53,58,48,51,54,51,49,54,64,65,67,49,85,73,60,77,90,76,55,82,76,85,81,80,77,72,82,75,77,84,83,77,88,80,82,95,82,84,88,88,87,81,91,82,90,90,80,88,82,86,89,80,91,79,93,130

Radius of gyration: 52.69 Å; Cα contacts (8 Å, |Δi|>4): 131; chains: 1; bounding box: 95×72×126 Å

Organism: Lingula anatina (NCBI:txid7574)

pLDDT: mean 79.33, std 16.5, range [29.69, 94.19]

Mean predicted aligned error: 18.15 Å

Foldseek 3Di:
DDFQDLVLLVVLVPDPDLVVSLVSQCVSVVHDDDPLLPLSSVLSSQLSVLSVQCVVVPHDSQVSSVSSVLVVVLLVVCAPPDLVVSVVSLVVSLVVCVVVGPPVSSVSSVVVCCVPCVVCVVVSNCSPVDDDDRPDPDDDDPDDDPDDDDDCVPDDDPVVVVLVVLVVVLVVVLVVVVVVLVVVVVVLVVVLVVQLVVLVVLVVPDDPPDDPVSVVVSVVSNVVSVVVSVVVVVVSVVVVVVSVVVSVVSNVPRDDDPVVPDDDDDDDPDDDDDDDDDDDDDDDDDDDDDDDDDDDDD